Protein AF-A0A6G3XFH0-F1 (afdb_monomer)

Nearest PDB structures (foldseek):
  2xhj-assembly1_A  TM=5.134E-01  e=3.101E-03  Cellvibrio japonicus
  2lnj-assembly1_A  TM=5.923E-01  e=1.935E+00  Synechocystis sp. PCC 6803
  3a2s-assembly1_X  TM=2.106E-01  e=2.041E+00  Neisseria meningitidis
  6jau-assembly1_A  TM=1.431E-01  e=2.152E+00  Pseudomonas aeruginosa PAO1
  6in8-assembly1_A  TM=1.311E-01  e=2.270E+00  Pseudomonas aeruginosa PAO1

Radius of gyration: 29.41 Å; Cα contacts (8 Å, |Δi|>4): 500; chains: 1; bounding box: 63×62×105 Å

Secondary structure (DSSP, 8-state):
----PPPP------------S---TTHHHHHHHHHHHHHHHHHHSSSS--S----------------EEEEEEEEESSSEEEEEEE-SSS-PPP-EEEESSEEEEEEE-TT-EEEEEEE--TT--S--EEEEEEETTEEEEEEEE-SSS-EEEEEEETTSPPPTTPPPPPSS---PPPS--B--SS-BPPP---S--PPEEEEEEETTEEEEEE-SSBPPPEE--HHHHS-SEEEEBGGG-EEEE-PPPHHHHHHTTSTT-HHHHHHHHHHHHHHHHS-TTTEEEEEEEEEEEEETTEEEEEEEEEEEEPP-

Organism: NCBI:txid2706086

Foldseek 3Di:
DDDDDDDDDDDDDDDDDDDPPDDPPPVVVVVVVVVVVVCVVVVVVVPDDDDDDDDDDDDDPDPPQDWKKKKKWKAKDDQKWFKWWDWPPDDIDPTDIAGPGAMDIDTHGAFTKIKIKTWHDPPDFWIKMKIFMDINNATQDIFMAGHVRGMTMTIGTSPRDGDPPDDDPDSDDDPDPQPDAADDPDFDDDDDDDDPDFDFDDWDDDPPDIDTFGDDQKDGKDADDCNRPVFGIWIAGPPRDIDTDDDQDPVLCVQLVHPPDLQSSQVSVVVVCCSNPDDRVFKYKYWPGWDWDDDVNDIHIDTDIDIDGDDD

pLDDT: mean 76.98, std 18.09, range [37.22, 97.38]

Structure (mmCIF, N/CA/C/O backbone):
data_AF-A0A6G3XFH0-F1
#
_entry.id   AF-A0A6G3XFH0-F1
#
loop_
_atom_site.group_PDB
_atom_site.id
_atom_site.type_symbol
_atom_site.label_atom_id
_atom_site.label_alt_id
_atom_site.label_comp_id
_atom_site.label_asym_id
_atom_site.label_entity_id
_atom_site.label_seq_id
_atom_site.pdbx_PDB_ins_code
_atom_site.Cartn_x
_atom_site.Cartn_y
_atom_site.Cartn_z
_atom_site.occupancy
_atom_site.B_iso_or_equiv
_atom_site.auth_seq_id
_atom_site.auth_comp_id
_atom_site.auth_asym_id
_atom_site.auth_atom_id
_atom_site.pdbx_PDB_model_num
ATOM 1 N N . MET A 1 1 ? -25.673 -34.035 46.132 1.00 46.91 1 MET A N 1
ATOM 2 C CA . MET A 1 1 ? -25.600 -35.180 45.203 1.00 46.91 1 MET A CA 1
ATOM 3 C C . MET A 1 1 ? -26.891 -35.243 44.409 1.00 46.91 1 MET A C 1
ATOM 5 O O . MET A 1 1 ? -27.849 -35.793 44.925 1.00 46.91 1 MET A O 1
ATOM 9 N N . THR A 1 2 ? -26.907 -34.675 43.202 1.00 42.81 2 THR A N 1
ATOM 10 C CA . THR A 1 2 ? -27.746 -35.135 42.079 1.00 42.81 2 THR A CA 1
ATOM 11 C C . THR A 1 2 ? -27.290 -34.391 40.827 1.00 42.81 2 THR A C 1
ATOM 13 O O . THR A 1 2 ? -27.427 -33.178 40.719 1.00 42.81 2 THR A O 1
ATOM 16 N N . GLN A 1 3 ? -26.639 -35.137 39.939 1.00 45.03 3 GLN A N 1
ATOM 17 C CA . GLN A 1 3 ? -26.002 -34.687 38.709 1.00 45.03 3 GLN A CA 1
ATOM 18 C C . GLN A 1 3 ? -26.917 -35.115 37.559 1.00 45.03 3 GLN A C 1
ATOM 20 O O . GLN A 1 3 ? -27.119 -36.310 37.349 1.00 45.03 3 GLN A O 1
ATOM 25 N N . THR A 1 4 ? -27.519 -34.159 36.857 1.00 49.28 4 THR A N 1
ATOM 26 C CA . THR A 1 4 ? -28.424 -34.451 35.738 1.00 49.28 4 THR A CA 1
ATOM 27 C C . THR A 1 4 ? -27.613 -34.508 34.446 1.00 49.28 4 THR A C 1
ATOM 29 O O . THR A 1 4 ? -27.092 -33.501 33.975 1.00 49.28 4 THR A O 1
ATOM 32 N N . SER A 1 5 ? -27.466 -35.723 33.919 1.00 52.72 5 SER A N 1
ATOM 33 C CA . SER A 1 5 ? -26.807 -36.067 32.657 1.00 52.72 5 SER A CA 1
ATOM 34 C C . SER A 1 5 ? -27.587 -35.517 31.452 1.00 52.72 5 SER A C 1
ATOM 36 O O . SER A 1 5 ? -28.800 -35.703 31.361 1.00 52.72 5 SER A O 1
ATOM 38 N N . GLN A 1 6 ? -26.894 -34.849 30.522 1.00 54.78 6 GLN A N 1
ATOM 39 C CA . GLN A 1 6 ? -27.412 -34.553 29.181 1.00 54.78 6 GLN A CA 1
ATOM 40 C C . GLN A 1 6 ? -27.080 -35.708 28.218 1.00 54.78 6 GLN A C 1
ATOM 42 O O . GLN A 1 6 ? -25.944 -36.189 28.234 1.00 54.78 6 GLN A O 1
ATOM 47 N N . PRO A 1 7 ? -28.015 -36.132 27.348 1.00 53.97 7 PRO A N 1
ATOM 48 C CA . PRO A 1 7 ? -27.742 -37.122 26.313 1.00 53.97 7 PRO A CA 1
ATOM 49 C C . PRO A 1 7 ? -27.061 -36.488 25.090 1.00 53.97 7 PRO A C 1
ATOM 51 O O . PRO A 1 7 ? -27.472 -35.433 24.600 1.00 53.97 7 PRO A O 1
ATOM 54 N N . GLY A 1 8 ? -26.021 -37.164 24.594 1.00 45.41 8 GLY A N 1
ATOM 55 C CA . GLY A 1 8 ? -25.295 -36.811 23.378 1.00 45.41 8 GLY A CA 1
ATOM 56 C C . GLY A 1 8 ? -26.174 -36.899 22.130 1.00 45.41 8 GLY A C 1
ATOM 57 O O . GLY A 1 8 ? -26.977 -37.818 21.977 1.00 45.41 8 GLY A O 1
ATOM 58 N N . ARG A 1 9 ? -26.016 -35.923 21.232 1.00 46.66 9 ARG A N 1
ATOM 59 C CA . ARG A 1 9 ? -26.610 -35.939 19.894 1.00 46.66 9 ARG A CA 1
ATOM 60 C C . ARG A 1 9 ? -25.562 -36.377 18.879 1.00 46.66 9 ARG A C 1
ATOM 62 O O . ARG A 1 9 ? -24.648 -35.622 18.563 1.00 46.66 9 ARG A O 1
ATOM 69 N N . GLU A 1 10 ? -25.736 -37.591 18.372 1.00 43.59 10 GLU A N 1
ATOM 70 C CA . GLU A 1 10 ? -25.131 -38.069 17.132 1.00 43.59 10 GLU A CA 1
ATOM 71 C C . GLU A 1 10 ? -25.738 -37.307 15.944 1.00 43.59 10 GLU A C 1
ATOM 73 O O . GLU A 1 10 ? -26.961 -37.209 15.816 1.00 43.59 10 GLU A O 1
ATOM 78 N N . PHE A 1 11 ? -24.895 -36.768 15.062 1.00 41.06 11 PHE A N 1
ATOM 79 C CA . PHE A 1 11 ? -25.326 -36.243 13.767 1.00 41.06 11 PHE A CA 1
ATOM 80 C C . PHE A 1 11 ? -24.993 -37.255 12.669 1.00 41.06 11 PHE A C 1
ATOM 82 O O . PHE A 1 11 ? -23.834 -37.483 12.327 1.00 41.06 11 PHE A O 1
ATOM 89 N N . HIS A 1 12 ? -26.047 -37.852 12.113 1.00 38.34 12 HIS A N 1
ATOM 90 C CA . HIS A 1 12 ? -26.007 -38.694 10.925 1.00 38.34 12 HIS A CA 1
ATOM 91 C C . HIS A 1 12 ? -25.725 -37.867 9.662 1.00 38.34 12 HIS A C 1
ATOM 93 O O . HIS A 1 12 ? -26.372 -36.848 9.414 1.00 38.34 12 HIS A O 1
ATOM 99 N N . SER A 1 13 ? -24.803 -38.347 8.821 1.00 41.81 13 SER A N 1
ATOM 100 C CA . SER A 1 13 ? -24.562 -37.806 7.483 1.00 41.81 13 SER A CA 1
ATOM 101 C C . SER A 1 13 ? -25.658 -38.263 6.508 1.00 41.81 13 SER A C 1
ATOM 103 O O . SER A 1 13 ? -25.805 -39.439 6.173 1.00 41.81 13 SER A O 1
ATOM 105 N N . GLY A 1 14 ? -26.469 -37.306 6.056 1.00 39.28 14 GLY A N 1
ATOM 106 C CA . GLY A 1 14 ? -27.514 -37.509 5.055 1.00 39.28 14 GLY A CA 1
ATOM 107 C C . GLY A 1 14 ? -26.969 -37.379 3.634 1.00 39.28 14 GLY A C 1
ATOM 108 O O . GLY A 1 14 ? -26.763 -36.280 3.127 1.00 39.28 14 GLY A O 1
ATOM 109 N N . ARG A 1 15 ? -26.765 -38.522 2.981 1.00 40.44 15 ARG A N 1
ATOM 110 C CA . ARG A 1 15 ? -26.424 -38.680 1.562 1.00 40.44 15 ARG A CA 1
ATOM 111 C C . ARG A 1 15 ? -27.635 -38.351 0.662 1.00 40.44 15 ARG A C 1
ATOM 113 O O . ARG A 1 15 ? -28.617 -39.078 0.674 1.00 40.44 15 ARG A O 1
ATOM 120 N N . GLY A 1 16 ? -27.502 -37.297 -0.150 1.00 41.31 16 GLY A N 1
ATOM 121 C CA . GLY A 1 16 ? -27.985 -37.156 -1.538 1.00 41.31 16 GLY A CA 1
ATOM 122 C C . GLY A 1 16 ? -29.485 -37.237 -1.873 1.00 41.31 16 GLY A C 1
ATOM 123 O O . GLY A 1 16 ? -30.057 -38.320 -1.914 1.00 41.31 16 GLY A O 1
ATOM 124 N N . LYS A 1 17 ? -30.051 -36.121 -2.363 1.00 41.56 17 LYS A N 1
ATOM 125 C CA . LYS A 1 17 ? -31.061 -36.113 -3.443 1.00 41.56 17 LYS A CA 1
ATOM 126 C C . LYS A 1 17 ? -30.799 -34.941 -4.397 1.00 41.56 17 LYS A C 1
ATOM 128 O O . LYS A 1 17 ? -30.745 -33.793 -3.971 1.00 41.56 17 LYS A O 1
ATOM 133 N N . LYS A 1 18 ? -30.594 -35.263 -5.679 1.00 42.94 18 LYS A N 1
ATOM 134 C CA . LYS A 1 18 ? -30.374 -34.324 -6.790 1.00 42.94 18 LYS A CA 1
ATOM 135 C C . LYS A 1 18 ? -31.694 -33.628 -7.146 1.00 42.94 18 LYS A C 1
ATOM 137 O O . LYS A 1 18 ? -32.708 -34.293 -7.324 1.00 42.94 18 LYS A O 1
ATOM 142 N N . THR A 1 19 ? -31.670 -32.306 -7.255 1.00 49.75 19 THR A N 1
ATOM 143 C CA . THR A 1 19 ? -32.815 -31.405 -7.477 1.00 49.75 19 THR A CA 1
ATOM 144 C C . THR A 1 19 ? -32.969 -30.982 -8.947 1.00 49.75 19 THR A C 1
ATOM 146 O O . THR A 1 19 ? -33.165 -29.806 -9.234 1.00 49.75 19 THR A O 1
ATOM 149 N N . LEU A 1 20 ? -32.889 -31.921 -9.896 1.00 48.94 20 LEU A N 1
ATOM 150 C CA . LEU A 1 20 ? -32.957 -31.614 -11.339 1.00 48.94 20 LEU A CA 1
ATOM 151 C C . LEU A 1 20 ? -34.244 -32.076 -12.054 1.00 48.94 20 LEU A C 1
ATOM 153 O O . LEU A 1 20 ? -34.253 -32.155 -13.273 1.00 48.94 20 LEU A O 1
ATOM 157 N N . ASP A 1 21 ? -35.348 -32.295 -11.333 1.00 50.00 21 ASP A N 1
ATOM 158 C CA . ASP A 1 21 ? -36.632 -32.736 -11.927 1.00 50.00 21 ASP A CA 1
ATOM 159 C C . ASP A 1 21 ? -37.720 -31.646 -11.981 1.00 50.00 21 ASP A C 1
ATOM 161 O O . ASP A 1 21 ? -38.919 -31.925 -11.945 1.00 50.00 21 ASP A O 1
ATOM 165 N N . ARG A 1 22 ? -37.346 -30.364 -12.061 1.00 53.94 22 ARG A N 1
ATOM 166 C CA . ARG A 1 22 ? -38.344 -29.280 -12.131 1.00 53.94 22 ARG A CA 1
ATOM 167 C C . ARG A 1 22 ? -37.969 -28.167 -13.097 1.00 53.94 22 ARG A C 1
ATOM 169 O O . ARG A 1 22 ? -37.970 -26.996 -12.739 1.00 53.94 22 ARG A O 1
ATOM 176 N N . ILE A 1 23 ? -37.678 -28.539 -14.339 1.00 54.31 23 ILE A N 1
ATOM 177 C CA . ILE A 1 23 ? -37.595 -27.577 -15.440 1.00 54.31 23 ILE A CA 1
ATOM 178 C C . ILE A 1 23 ? -38.799 -27.821 -16.365 1.00 54.31 23 ILE A C 1
ATOM 180 O O . ILE A 1 23 ? -38.936 -28.919 -16.905 1.00 54.31 23 ILE A O 1
ATOM 184 N N . PRO A 1 24 ? -39.717 -26.847 -16.515 1.00 52.88 24 PRO A N 1
ATOM 185 C CA . PRO A 1 24 ? -40.888 -26.985 -17.375 1.00 52.88 24 PRO A CA 1
ATOM 186 C C . PRO A 1 24 ? -40.463 -27.169 -18.838 1.00 52.88 24 PRO A C 1
ATOM 188 O O . PRO A 1 24 ? -39.562 -26.486 -19.327 1.00 52.88 24 PRO A O 1
ATOM 191 N N . GLY A 1 25 ? -41.142 -28.083 -19.540 1.00 48.38 25 GLY A N 1
ATOM 192 C CA . GLY A 1 25 ? -40.775 -28.616 -20.863 1.00 48.38 25 GLY A CA 1
ATOM 193 C C . GLY A 1 25 ? -40.631 -27.616 -22.021 1.00 48.38 25 GLY A C 1
ATOM 194 O O . GLY A 1 25 ? -40.300 -28.028 -23.126 1.00 48.38 25 GLY A O 1
ATOM 195 N N . GLY A 1 26 ? -40.822 -26.314 -21.790 1.00 49.75 26 GLY A N 1
ATOM 196 C CA . GLY A 1 26 ? -40.565 -25.263 -22.778 1.00 49.75 26 GLY A CA 1
ATOM 197 C C . GLY A 1 26 ? -39.079 -24.954 -23.004 1.00 49.75 26 GLY A C 1
ATOM 198 O O . GLY A 1 26 ? -38.719 -24.491 -24.083 1.00 49.75 26 GLY A O 1
ATOM 199 N N . PHE A 1 27 ? -38.195 -25.248 -22.040 1.00 55.19 27 PHE A N 1
ATOM 200 C CA . PHE A 1 27 ? -36.760 -24.938 -22.171 1.00 55.19 27 PHE A CA 1
ATOM 201 C C . PHE A 1 27 ? -36.018 -25.845 -23.161 1.00 55.19 27 PHE A C 1
ATOM 203 O O . PHE A 1 27 ? -35.048 -25.408 -23.778 1.00 55.19 27 PHE A O 1
ATOM 210 N N . TYR A 1 28 ? -36.491 -27.076 -23.376 1.00 60.09 28 TYR A N 1
ATOM 211 C CA . TYR A 1 28 ? -35.849 -28.007 -24.308 1.00 60.09 28 TYR A CA 1
ATOM 212 C C . TYR A 1 28 ? -36.017 -27.591 -25.771 1.00 60.09 28 TYR A C 1
ATOM 214 O O . TYR A 1 28 ? -35.109 -27.810 -26.564 1.00 60.09 28 TYR A O 1
ATOM 222 N N . LEU A 1 29 ? -37.127 -26.934 -26.127 1.00 60.75 29 LEU A N 1
ATOM 223 C CA . LEU A 1 29 ? -37.332 -26.418 -27.484 1.00 60.75 29 LEU A CA 1
ATOM 224 C C . LEU A 1 29 ? -36.411 -25.234 -27.793 1.00 60.75 29 LEU A C 1
ATOM 226 O O . LEU A 1 29 ? -35.856 -25.165 -28.886 1.00 60.75 29 LEU A O 1
ATOM 230 N N . VAL A 1 30 ? -36.198 -24.339 -26.823 1.00 66.06 30 VAL A N 1
ATOM 231 C CA . VAL A 1 30 ? -35.288 -23.195 -26.990 1.00 66.06 30 VAL A CA 1
ATOM 232 C C . VAL A 1 30 ? -33.833 -23.664 -27.031 1.00 66.06 30 VAL A C 1
ATOM 234 O O . VAL A 1 30 ? -33.092 -23.254 -27.918 1.00 66.06 30 VAL A O 1
ATOM 237 N N . ALA A 1 31 ? -33.433 -24.581 -26.144 1.00 65.06 31 ALA A N 1
ATOM 238 C CA . ALA A 1 31 ? -32.083 -25.145 -26.157 1.00 65.06 31 ALA A CA 1
ATOM 239 C C . ALA A 1 31 ? -31.798 -25.940 -27.444 1.00 65.06 31 ALA A C 1
ATOM 241 O O . ALA A 1 31 ? -30.724 -25.798 -28.023 1.00 65.06 31 ALA A O 1
ATOM 242 N N . ALA A 1 32 ? -32.768 -26.717 -27.942 1.00 68.81 32 ALA A N 1
ATOM 243 C CA . ALA A 1 32 ? -32.631 -27.423 -29.215 1.00 68.81 32 ALA A CA 1
ATOM 244 C C . ALA A 1 32 ? -32.521 -26.458 -30.406 1.00 68.81 32 ALA A C 1
ATOM 246 O O . ALA A 1 32 ? -31.713 -26.703 -31.295 1.00 68.81 32 ALA A O 1
ATOM 247 N N . LEU A 1 33 ? -33.268 -25.346 -30.417 1.00 68.06 33 LEU A N 1
ATOM 248 C CA . LEU A 1 33 ? -33.165 -24.326 -31.468 1.00 68.06 33 LEU A CA 1
ATOM 249 C C . LEU A 1 33 ? -31.827 -23.578 -31.440 1.00 68.06 33 LEU A C 1
ATOM 251 O O . LEU A 1 33 ? -31.270 -23.329 -32.504 1.00 68.06 33 LEU A O 1
ATOM 255 N N . VAL A 1 34 ? -31.286 -23.264 -30.258 1.00 69.56 34 VAL A N 1
ATOM 256 C CA . VAL A 1 34 ? -29.966 -22.618 -30.129 1.00 69.56 34 VAL A CA 1
ATOM 257 C C . VAL A 1 34 ? -28.852 -23.554 -30.604 1.00 69.56 34 VAL A C 1
ATOM 259 O O . VAL A 1 34 ? -27.994 -23.131 -31.372 1.00 69.56 34 VAL A O 1
ATOM 262 N N . ILE A 1 35 ? -28.904 -24.839 -30.238 1.00 69.19 35 ILE A N 1
ATOM 263 C CA . ILE A 1 35 ? -27.927 -25.832 -30.711 1.00 69.19 35 ILE A CA 1
ATOM 264 C C . ILE A 1 35 ? -28.068 -26.059 -32.225 1.00 69.19 35 ILE A C 1
ATOM 266 O O . ILE A 1 35 ? -27.063 -26.158 -32.922 1.00 69.19 35 ILE A O 1
ATOM 270 N N . LEU A 1 36 ? -29.290 -26.095 -32.770 1.00 61.66 36 LEU A N 1
ATOM 271 C CA . LEU A 1 36 ? -29.492 -26.231 -34.215 1.00 61.66 36 LEU A CA 1
ATOM 272 C C . LEU A 1 36 ? -28.987 -24.994 -34.979 1.00 61.66 36 LEU A C 1
ATOM 274 O O . LEU A 1 36 ? -28.408 -25.140 -36.050 1.00 61.66 36 LEU A O 1
ATOM 278 N N . PHE A 1 37 ? -29.165 -23.788 -34.427 1.00 62.19 37 PHE A N 1
ATOM 279 C CA . PHE A 1 37 ? -28.665 -22.549 -35.024 1.00 62.19 37 PHE A CA 1
ATOM 280 C C . PHE A 1 37 ? -27.131 -22.495 -35.018 1.00 62.19 37 PHE A C 1
ATOM 282 O O . PHE A 1 37 ? -26.539 -22.163 -36.041 1.00 62.19 37 PHE A O 1
ATOM 289 N N . GLU A 1 38 ? -26.479 -22.912 -33.929 1.00 58.16 38 GLU A N 1
ATOM 290 C CA . GLU A 1 38 ? -25.017 -23.079 -33.855 1.00 58.16 38 GLU A CA 1
ATOM 291 C C . GLU A 1 38 ? -24.507 -24.092 -34.894 1.00 58.16 38 GLU A C 1
ATOM 293 O O . GLU A 1 38 ? -23.589 -23.790 -35.655 1.00 58.16 38 GLU A O 1
ATOM 298 N N . VAL A 1 39 ? -25.149 -25.261 -35.020 1.00 58.91 39 VAL A N 1
ATOM 299 C CA . VAL A 1 39 ? -24.723 -26.299 -35.979 1.00 58.91 39 VAL A CA 1
ATOM 300 C C . VAL A 1 39 ? -24.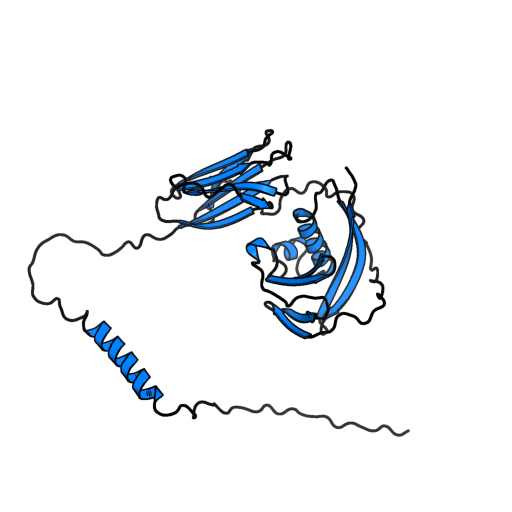956 -25.872 -37.434 1.00 58.91 39 VAL A C 1
ATOM 302 O O . VAL A 1 39 ? -24.137 -26.185 -38.296 1.00 58.91 39 VAL A O 1
ATOM 305 N N . VAL A 1 40 ? -26.018 -25.117 -37.734 1.00 56.72 40 VAL A N 1
ATOM 306 C CA . VAL A 1 40 ? -26.247 -24.565 -39.082 1.00 56.72 40 VAL A CA 1
ATOM 307 C C . VAL A 1 40 ? -25.275 -23.415 -39.389 1.00 56.72 40 VAL A C 1
ATOM 309 O O . VAL A 1 40 ? -24.793 -23.322 -40.517 1.00 56.72 40 VAL A O 1
ATOM 312 N N . SER A 1 41 ? -24.908 -22.600 -38.394 1.00 54.81 41 SER A N 1
ATOM 313 C CA . SER A 1 41 ? -23.909 -21.526 -38.543 1.00 54.81 41 SER A CA 1
ATOM 314 C C . SER A 1 41 ? -22.502 -22.078 -38.796 1.00 54.81 41 SER A C 1
ATOM 316 O O . SER A 1 41 ? -21.802 -21.602 -39.686 1.00 54.81 41 SER A O 1
ATOM 318 N N . LEU A 1 42 ? -22.107 -23.130 -38.070 1.00 48.88 42 LEU A N 1
ATOM 319 C CA . LEU A 1 42 ? -20.821 -23.812 -38.254 1.00 48.88 42 LEU A CA 1
ATOM 320 C C . LEU A 1 42 ? -20.806 -24.751 -39.474 1.00 48.88 42 LEU A C 1
ATOM 322 O O . LEU A 1 42 ? -19.748 -24.984 -40.054 1.00 48.88 42 LEU A O 1
ATOM 326 N N . GLY A 1 43 ? -21.964 -25.254 -39.912 1.00 42.47 43 GLY A N 1
ATOM 327 C CA . GLY A 1 43 ? -22.096 -26.110 -41.097 1.00 42.47 43 GLY A CA 1
ATOM 328 C C . GLY A 1 43 ? -22.122 -25.357 -42.433 1.00 42.47 43 GLY A C 1
ATOM 329 O O . GLY A 1 43 ? -21.716 -25.915 -43.450 1.00 42.47 43 GLY A O 1
ATOM 330 N N . ALA A 1 44 ? -22.547 -24.088 -42.452 1.00 45.56 44 ALA A N 1
ATOM 331 C CA . ALA A 1 44 ? -22.624 -23.286 -43.678 1.00 45.56 44 ALA A CA 1
ATOM 332 C C . ALA A 1 44 ? -21.290 -22.630 -44.090 1.00 45.56 44 ALA A C 1
ATOM 334 O O . ALA A 1 44 ? -21.138 -22.249 -45.248 1.00 45.56 44 ALA A O 1
ATOM 335 N N . VAL A 1 45 ? -20.295 -22.554 -43.196 1.00 47.69 45 VAL A N 1
ATOM 336 C CA . VAL A 1 45 ? -18.923 -22.119 -43.544 1.00 47.69 45 VAL A CA 1
ATOM 337 C C . VAL A 1 45 ? -18.076 -23.288 -44.088 1.00 47.69 45 VAL A C 1
ATOM 339 O O . VAL A 1 45 ? -17.045 -23.076 -44.718 1.00 47.69 45 VAL A O 1
ATOM 342 N N . GLY A 1 46 ? -18.536 -24.535 -43.927 1.00 44.56 46 GLY A N 1
ATOM 343 C CA . GLY A 1 46 ? -17.812 -25.747 -44.330 1.00 44.56 46 GLY A CA 1
ATOM 344 C C . GLY A 1 46 ? -18.075 -26.270 -45.748 1.00 44.56 46 GLY A C 1
ATOM 345 O O . GLY A 1 46 ? -17.494 -27.287 -46.118 1.00 44.56 46 GLY A O 1
ATOM 346 N N . LEU A 1 47 ? -18.935 -25.634 -46.556 1.00 43.31 47 LEU A N 1
ATOM 347 C CA . LEU A 1 47 ? -19.299 -26.169 -47.878 1.00 43.31 47 LEU A CA 1
ATOM 348 C C . LEU A 1 47 ? -19.511 -25.082 -48.945 1.00 43.31 47 LEU A C 1
ATOM 350 O O . LEU A 1 47 ? -20.538 -25.046 -49.617 1.00 43.31 47 LEU A O 1
ATOM 354 N N . ALA A 1 48 ? -18.531 -24.190 -49.109 1.00 43.81 48 ALA A N 1
ATOM 355 C CA . ALA A 1 48 ? -18.514 -23.218 -50.208 1.00 43.81 48 ALA A CA 1
ATOM 356 C C . ALA A 1 48 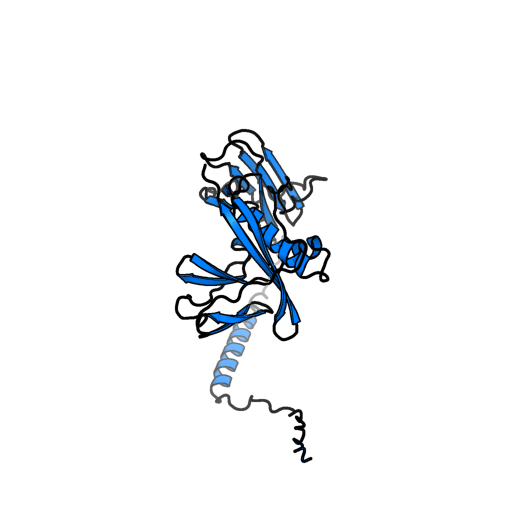? -17.143 -23.039 -50.888 1.00 43.81 48 ALA A C 1
ATOM 358 O O . ALA A 1 48 ? -16.931 -22.031 -51.551 1.00 43.81 48 ALA A O 1
ATOM 359 N N . LEU A 1 49 ? -16.221 -24.005 -50.783 1.00 44.62 49 LEU A N 1
ATOM 360 C CA . LEU A 1 49 ? -14.987 -24.020 -51.582 1.00 44.62 49 LEU A CA 1
ATOM 361 C C . LEU A 1 49 ? -14.660 -25.442 -52.050 1.00 44.62 49 LEU A C 1
ATOM 363 O O . LEU A 1 49 ? -13.891 -26.162 -51.422 1.00 44.62 49 LEU A O 1
ATOM 367 N N . ALA A 1 50 ? -15.267 -25.851 -53.163 1.00 49.75 50 ALA A N 1
ATOM 368 C CA . ALA A 1 50 ? -14.848 -27.038 -53.905 1.00 49.75 50 ALA A CA 1
ATOM 369 C C . ALA A 1 50 ? -15.204 -26.925 -55.396 1.00 49.75 50 ALA A C 1
ATOM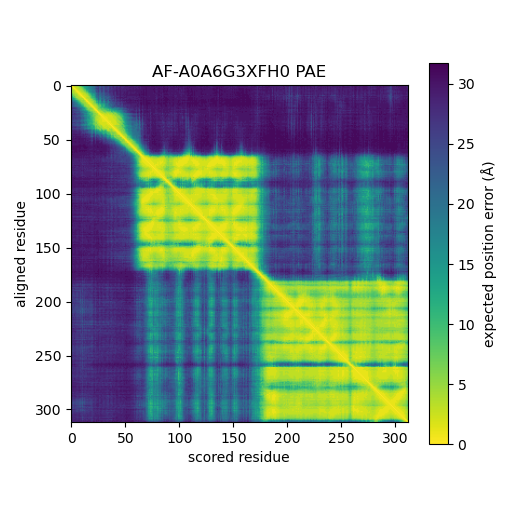 371 O O . ALA A 1 50 ? -15.885 -27.796 -55.924 1.00 49.75 50 ALA A O 1
ATOM 372 N N . ILE A 1 51 ? -14.759 -25.862 -56.077 1.00 45.41 51 ILE A N 1
ATOM 373 C CA . ILE A 1 51 ? -14.546 -25.860 -57.536 1.00 45.41 51 ILE A CA 1
ATOM 374 C C . ILE A 1 51 ? -13.299 -25.006 -57.796 1.00 45.41 51 ILE A C 1
ATOM 376 O O . ILE A 1 51 ? -13.174 -23.918 -57.243 1.00 45.41 51 ILE A O 1
ATOM 380 N N . GLY A 1 52 ? -12.341 -25.575 -58.526 1.00 37.97 52 GLY A N 1
ATOM 381 C CA . GLY A 1 52 ? -10.953 -25.132 -58.575 1.00 37.97 52 GLY A CA 1
ATOM 382 C C . GLY A 1 52 ? -10.660 -23.930 -59.470 1.00 37.97 52 GLY A C 1
ATOM 383 O O . GLY A 1 52 ? -11.402 -23.639 -60.400 1.00 37.97 52 GLY A O 1
ATOM 384 N N . ASP A 1 53 ? -9.497 -23.336 -59.211 1.00 38.91 53 ASP A N 1
ATOM 385 C CA . ASP A 1 53 ? -8.525 -22.953 -60.236 1.00 38.91 53 ASP A CA 1
ATOM 386 C C . ASP A 1 53 ? -7.105 -23.039 -59.627 1.00 38.91 53 ASP A C 1
ATOM 388 O O . ASP A 1 53 ? -6.940 -22.737 -58.440 1.00 38.91 53 ASP A O 1
ATOM 392 N N . PRO A 1 54 ? -6.077 -23.498 -60.366 1.00 53.19 54 PRO A N 1
ATOM 393 C CA . PRO A 1 54 ? -4.718 -23.622 -59.865 1.00 53.19 54 PRO A CA 1
ATOM 394 C C . PRO A 1 54 ? -3.949 -22.340 -60.188 1.00 53.19 54 PRO A C 1
ATOM 396 O O . PRO A 1 54 ? -3.577 -22.100 -61.335 1.00 53.19 54 PRO A O 1
ATOM 399 N N . SER A 1 55 ? -3.692 -21.499 -59.194 1.00 43.22 55 SER A N 1
ATOM 400 C CA . SER A 1 55 ? -2.707 -20.426 -59.323 1.00 43.22 55 SER A CA 1
ATOM 401 C C . SER A 1 55 ? -2.110 -20.106 -57.962 1.00 43.22 55 SER A C 1
ATOM 403 O O . SER A 1 55 ? -2.818 -19.694 -57.053 1.00 43.22 55 SER A O 1
ATOM 405 N N . ASP A 1 56 ? -0.825 -20.435 -57.878 1.00 49.69 56 ASP A N 1
ATOM 406 C CA . ASP A 1 56 ? 0.289 -19.739 -57.237 1.00 49.69 56 ASP A CA 1
ATOM 407 C C . ASP A 1 56 ? 0.097 -18.870 -55.982 1.00 49.69 56 ASP A C 1
ATOM 409 O O . ASP A 1 56 ? -0.824 -18.074 -55.840 1.00 49.69 56 ASP A O 1
ATOM 413 N N . ASP A 1 57 ? 1.147 -18.971 -55.166 1.00 42.78 57 ASP A N 1
ATOM 414 C CA . ASP A 1 57 ? 1.552 -18.153 -54.025 1.00 42.78 57 ASP A CA 1
ATOM 415 C C . ASP A 1 57 ? 0.899 -18.434 -52.663 1.00 42.78 57 ASP A C 1
ATOM 417 O O . ASP A 1 57 ? -0.180 -17.979 -52.285 1.00 42.78 57 ASP A O 1
ATOM 421 N N . GLY A 1 58 ? 1.663 -19.195 -51.871 1.00 49.53 58 GLY A N 1
ATOM 422 C CA . GLY A 1 58 ? 1.384 -19.528 -50.486 1.00 49.53 58 GLY A CA 1
ATOM 423 C C . GLY A 1 58 ? 1.271 -18.296 -49.592 1.00 49.53 58 GLY A C 1
ATOM 424 O O . GLY A 1 58 ? 2.253 -17.616 -49.305 1.00 49.53 58 GLY A O 1
ATOM 425 N N . ALA A 1 59 ? 0.073 -18.090 -49.056 1.00 43.84 59 ALA A N 1
ATOM 426 C CA . ALA A 1 59 ? -0.164 -17.259 -47.889 1.00 43.84 59 ALA A CA 1
ATOM 427 C C . ALA A 1 59 ? -0.554 -18.170 -46.718 1.00 43.84 59 ALA A C 1
ATOM 429 O O . ALA A 1 59 ? -1.660 -18.706 -46.653 1.00 43.84 59 ALA A O 1
ATOM 430 N N . SER A 1 60 ? 0.395 -18.380 -45.807 1.00 45.81 60 SER A N 1
ATOM 431 C CA . SER A 1 60 ? 0.172 -19.068 -44.534 1.00 45.81 60 SER A CA 1
ATOM 432 C C . SER A 1 60 ? -0.681 -18.184 -43.610 1.00 45.81 60 SER A C 1
ATOM 434 O O . SER A 1 60 ? -0.343 -17.008 -43.452 1.00 45.81 60 SER A O 1
ATOM 436 N N . PRO A 1 61 ? -1.742 -18.699 -42.961 1.00 52.16 61 PRO A N 1
ATOM 437 C CA . PRO A 1 61 ? -2.503 -17.949 -41.976 1.00 52.16 61 PRO A CA 1
ATOM 438 C C . PRO A 1 61 ? -1.836 -18.137 -40.613 1.00 52.16 61 PRO A C 1
ATOM 440 O O . PRO A 1 61 ? -2.140 -19.088 -39.904 1.00 52.16 61 PRO A O 1
ATOM 443 N N . ASP A 1 62 ? -0.882 -17.277 -40.261 1.00 51.84 62 ASP A N 1
ATOM 444 C CA . ASP A 1 62 ? -0.382 -17.244 -38.885 1.00 51.84 62 ASP A CA 1
ATOM 445 C C . ASP A 1 62 ? 0.282 -15.900 -38.575 1.00 51.84 62 ASP A C 1
ATOM 447 O O . ASP A 1 62 ? 1.327 -15.583 -39.148 1.00 51.84 62 ASP A O 1
ATOM 451 N N . LYS A 1 63 ? -0.371 -15.096 -37.722 1.00 46.88 63 LYS A N 1
ATOM 452 C CA . LYS A 1 63 ? 0.173 -13.998 -36.892 1.00 46.88 63 LYS A CA 1
ATOM 453 C C . LYS A 1 63 ? -0.986 -13.185 -36.300 1.00 46.88 63 LYS A C 1
ATOM 455 O O . LYS A 1 63 ? -1.200 -12.026 -36.651 1.00 46.88 63 LYS A O 1
ATOM 460 N N . GLU A 1 64 ? -1.718 -13.763 -35.349 1.00 54.88 64 GLU A N 1
ATOM 461 C CA . GLU A 1 64 ? -2.262 -12.909 -34.289 1.00 54.88 64 GLU A CA 1
ATOM 462 C C . GLU A 1 64 ? -1.053 -12.300 -33.572 1.00 54.88 64 GLU A C 1
ATOM 464 O O . GLU A 1 64 ? -0.228 -13.006 -32.988 1.00 54.88 64 GLU A O 1
ATOM 469 N N . ALA A 1 65 ? -0.871 -10.991 -33.727 1.00 64.00 65 ALA A N 1
ATOM 470 C CA . ALA A 1 65 ? 0.233 -10.258 -33.132 1.00 64.00 65 ALA A CA 1
ATOM 471 C C . ALA A 1 65 ? 0.125 -10.366 -31.601 1.00 64.00 65 ALA A C 1
ATOM 473 O O . ALA A 1 65 ? -0.709 -9.708 -30.980 1.00 64.00 65 ALA A O 1
ATOM 474 N N . ARG A 1 66 ? 0.931 -11.250 -31.004 1.00 79.00 66 ARG A N 1
ATOM 475 C CA . ARG A 1 66 ? 0.937 -11.514 -29.562 1.00 79.00 66 ARG A CA 1
ATOM 476 C C . ARG A 1 66 ? 1.198 -10.210 -28.807 1.00 79.00 66 ARG A C 1
ATOM 478 O O . ARG A 1 66 ? 2.244 -9.598 -29.001 1.00 79.00 66 ARG A O 1
ATOM 485 N N . ARG A 1 67 ? 0.249 -9.790 -27.969 1.00 88.38 67 ARG A N 1
ATOM 486 C CA . ARG A 1 67 ? 0.421 -8.634 -27.081 1.00 88.38 67 ARG A CA 1
ATOM 487 C C . ARG A 1 67 ? 1.527 -8.904 -26.063 1.00 88.38 67 ARG A C 1
ATOM 489 O O . ARG A 1 67 ? 1.739 -10.052 -25.673 1.00 88.38 67 ARG A O 1
ATOM 496 N N . VAL A 1 68 ? 2.221 -7.843 -25.672 1.00 91.62 68 VAL A N 1
ATOM 497 C CA . VAL A 1 68 ? 3.393 -7.874 -24.793 1.00 91.62 68 VAL A CA 1
ATOM 498 C C . VAL A 1 68 ? 3.057 -7.166 -23.487 1.00 91.62 68 VAL A C 1
ATOM 500 O O . VAL A 1 68 ? 2.429 -6.107 -23.503 1.00 91.62 68 VAL A O 1
ATOM 503 N N . GLU A 1 69 ? 3.458 -7.749 -22.360 1.00 90.25 69 GLU A N 1
ATOM 504 C CA . GLU A 1 69 ? 3.219 -7.167 -21.040 1.00 90.25 69 GLU A CA 1
ATOM 505 C C . GLU A 1 69 ? 4.271 -6.095 -20.738 1.00 90.25 69 GLU A C 1
ATOM 507 O O . GLU A 1 69 ? 5.474 -6.365 -20.779 1.00 90.25 69 GLU A O 1
ATOM 512 N N . VAL A 1 70 ? 3.822 -4.882 -20.412 1.00 93.75 70 VAL A N 1
ATOM 513 C CA . VAL A 1 70 ? 4.681 -3.755 -20.039 1.00 93.75 70 VAL A CA 1
ATOM 514 C C . VAL A 1 70 ? 4.334 -3.295 -18.631 1.00 93.75 70 VAL A C 1
ATOM 516 O O . VAL A 1 70 ? 3.205 -2.883 -18.371 1.00 93.75 70 VAL A O 1
ATOM 519 N N . THR A 1 71 ? 5.304 -3.331 -17.718 1.00 90.06 71 THR A N 1
ATOM 520 C CA . THR A 1 71 ? 5.142 -2.858 -16.336 1.00 90.06 71 THR A CA 1
ATOM 521 C C . THR A 1 71 ? 5.905 -1.557 -16.120 1.00 90.06 71 THR A C 1
ATOM 523 O O . THR A 1 71 ? 7.128 -1.516 -16.237 1.00 90.06 71 THR A O 1
ATOM 526 N N . TYR A 1 72 ? 5.195 -0.513 -15.715 1.00 92.88 72 TYR A N 1
ATOM 527 C CA . TYR A 1 72 ? 5.737 0.750 -15.232 1.00 92.88 72 TYR A CA 1
ATOM 528 C C . TYR A 1 72 ? 5.923 0.698 -13.722 1.00 92.88 72 TYR A C 1
ATOM 530 O O . TYR A 1 72 ? 5.013 0.292 -13.003 1.00 92.88 72 TYR A O 1
ATOM 538 N N . ILE A 1 73 ? 7.078 1.137 -13.233 1.00 89.94 73 ILE A N 1
ATOM 539 C CA . ILE A 1 73 ? 7.377 1.284 -11.810 1.00 89.94 73 ILE A CA 1
ATOM 540 C C . ILE A 1 73 ? 7.970 2.672 -11.581 1.00 89.94 73 ILE A C 1
ATOM 542 O O . ILE A 1 73 ? 8.919 3.061 -12.261 1.00 89.94 73 ILE A O 1
ATOM 546 N N . ALA A 1 74 ? 7.456 3.405 -10.598 1.00 91.50 74 ALA A N 1
ATOM 547 C CA . ALA A 1 74 ? 8.110 4.601 -10.081 1.00 91.50 74 ALA A CA 1
ATOM 548 C C . ALA A 1 74 ? 8.371 4.448 -8.581 1.00 91.50 74 ALA A C 1
ATOM 550 O O . ALA A 1 74 ? 7.514 3.980 -7.834 1.00 91.50 74 ALA A O 1
ATOM 551 N N . THR A 1 75 ? 9.552 4.847 -8.126 1.00 87.62 75 THR A N 1
ATOM 552 C CA . THR A 1 75 ? 9.935 4.856 -6.710 1.00 87.62 75 THR A CA 1
ATOM 553 C C . THR A 1 75 ? 10.671 6.149 -6.381 1.00 87.62 75 THR A C 1
ATOM 555 O O . THR A 1 75 ? 11.104 6.882 -7.273 1.00 87.62 75 THR A O 1
ATOM 558 N N . GLY A 1 76 ? 10.792 6.466 -5.094 1.00 84.69 76 GLY A N 1
ATOM 559 C CA . GLY A 1 76 ? 11.520 7.651 -4.672 1.00 84.69 76 GLY A CA 1
ATOM 560 C C . GLY A 1 76 ? 11.306 8.032 -3.217 1.00 84.69 76 GLY A C 1
ATOM 561 O O . GLY A 1 76 ? 10.597 7.347 -2.482 1.00 84.69 76 GLY A O 1
ATOM 562 N N . ASP A 1 77 ? 11.938 9.137 -2.825 1.00 78.25 77 ASP A N 1
ATOM 563 C CA . ASP A 1 77 ? 11.919 9.652 -1.449 1.00 78.25 77 ASP A CA 1
ATOM 564 C C . ASP A 1 77 ? 10.625 10.410 -1.113 1.00 78.25 77 ASP A C 1
ATOM 566 O O . ASP A 1 77 ? 10.250 10.535 0.056 1.00 78.25 77 ASP A O 1
ATOM 570 N N . HIS A 1 78 ? 9.925 10.915 -2.134 1.00 77.88 78 HIS A N 1
ATOM 571 C CA . HIS A 1 78 ? 8.668 11.640 -1.960 1.00 77.88 78 HIS A CA 1
ATOM 572 C C . HIS A 1 78 ? 7.478 10.683 -1.854 1.00 77.88 78 HIS A C 1
ATOM 574 O O . HIS A 1 78 ? 7.403 9.720 -2.613 1.00 77.88 78 HIS A O 1
ATOM 580 N N . PRO A 1 79 ? 6.485 10.973 -0.991 1.00 68.81 79 PRO A N 1
ATOM 581 C CA . PRO A 1 79 ? 5.305 10.120 -0.845 1.00 68.81 79 PRO A CA 1
ATOM 582 C C . PRO A 1 79 ? 4.357 10.204 -2.049 1.00 68.81 79 PRO A C 1
ATOM 584 O O . PRO A 1 79 ? 3.582 9.287 -2.284 1.00 68.81 79 PRO A O 1
ATOM 587 N N . SER A 1 80 ? 4.393 11.300 -2.814 1.00 80.12 80 SER A N 1
ATOM 588 C CA . SER A 1 80 ? 3.591 11.466 -4.031 1.00 80.12 80 SER A CA 1
ATOM 589 C C . SER A 1 80 ? 4.348 12.253 -5.090 1.00 80.12 80 SER A C 1
ATOM 591 O O . SER A 1 80 ? 5.199 13.065 -4.742 1.00 80.12 80 SER A O 1
ATOM 593 N N . VAL A 1 81 ? 4.031 12.041 -6.363 1.00 89.50 81 VAL A N 1
ATOM 594 C CA . VAL A 1 81 ? 4.698 12.681 -7.508 1.00 89.50 81 VAL A CA 1
ATOM 595 C C . VAL A 1 81 ? 3.713 12.979 -8.631 1.00 89.50 81 VAL A C 1
ATOM 597 O O . VAL A 1 81 ? 2.606 12.441 -8.662 1.00 89.50 81 VAL A O 1
ATOM 600 N N . ASN A 1 82 ? 4.130 13.834 -9.563 1.00 92.50 82 ASN A N 1
ATOM 601 C CA . ASN A 1 82 ? 3.483 13.977 -10.859 1.00 92.50 82 ASN A CA 1
ATOM 602 C C . 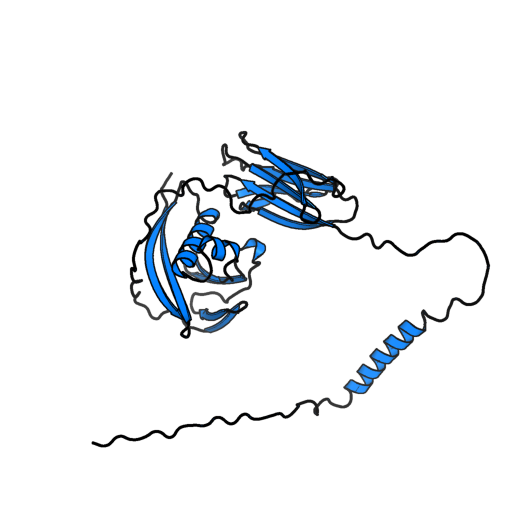ASN A 1 82 ? 3.947 12.839 -11.773 1.00 92.50 82 ASN A C 1
ATOM 604 O O . ASN A 1 82 ? 5.146 12.672 -11.987 1.00 92.50 82 ASN A O 1
ATOM 608 N N . LEU A 1 83 ? 2.997 12.091 -12.323 1.00 93.75 83 LEU A N 1
ATOM 609 C CA . LEU A 1 83 ? 3.231 10.970 -13.219 1.00 93.75 83 LEU A CA 1
ATOM 610 C C . LEU A 1 83 ? 2.603 11.253 -14.582 1.00 93.75 83 LEU A C 1
ATOM 612 O O . LEU A 1 83 ? 1.434 11.639 -14.653 1.00 93.75 83 LEU A O 1
ATOM 616 N N . SER A 1 84 ? 3.354 11.005 -15.649 1.00 93.44 84 SER A N 1
ATOM 617 C CA . SER A 1 84 ? 2.816 10.907 -17.009 1.00 93.44 84 SER A CA 1
ATOM 618 C C . SER A 1 84 ? 3.194 9.541 -17.574 1.00 93.44 84 SER A C 1
ATOM 620 O O . SER A 1 84 ? 4.370 9.183 -17.575 1.00 93.44 84 SER A O 1
ATOM 622 N N . VAL A 1 85 ? 2.206 8.769 -18.024 1.00 90.31 85 VAL A N 1
ATOM 623 C CA . VAL A 1 85 ? 2.387 7.416 -18.566 1.00 90.31 85 VAL A CA 1
ATOM 624 C C . VAL A 1 85 ? 1.658 7.309 -19.902 1.00 90.31 85 VAL A C 1
ATOM 626 O O . VAL A 1 85 ? 0.631 7.957 -20.103 1.00 90.31 85 VAL A O 1
ATOM 629 N N . GLY A 1 86 ? 2.191 6.541 -20.846 1.00 84.88 86 GLY A N 1
ATOM 630 C CA . GLY A 1 86 ? 1.491 6.277 -22.101 1.00 84.88 86 GLY A CA 1
ATOM 631 C C . GLY A 1 86 ? 2.397 5.772 -23.210 1.00 84.88 86 GLY A C 1
ATOM 632 O O . GLY A 1 86 ? 3.550 5.414 -22.973 1.00 84.88 86 GLY A O 1
ATOM 633 N N . ASN A 1 87 ? 1.868 5.775 -24.432 1.00 79.50 87 ASN A N 1
ATOM 634 C CA . ASN A 1 87 ? 2.672 5.491 -25.614 1.00 79.50 87 ASN A CA 1
ATOM 635 C C . ASN A 1 87 ? 3.537 6.711 -25.951 1.00 79.50 87 ASN A C 1
ATOM 637 O O . ASN A 1 87 ? 3.076 7.844 -25.815 1.00 79.50 87 ASN A O 1
ATOM 641 N N . ALA A 1 88 ? 4.768 6.508 -26.428 1.00 70.38 88 ALA A N 1
ATOM 642 C CA . ALA A 1 88 ? 5.652 7.636 -26.754 1.00 70.38 88 ALA A CA 1
ATOM 643 C C . ALA A 1 88 ? 5.140 8.497 -27.930 1.00 70.38 88 ALA A C 1
ATOM 645 O O . ALA A 1 88 ? 5.497 9.670 -28.019 1.00 70.38 88 ALA A O 1
ATOM 646 N N . ASN A 1 89 ? 4.298 7.922 -28.801 1.00 68.00 89 ASN A N 1
ATOM 647 C CA . ASN A 1 89 ? 3.803 8.557 -30.031 1.00 68.00 89 ASN A CA 1
ATOM 648 C C . ASN A 1 89 ? 2.336 9.024 -29.969 1.00 68.00 89 ASN A C 1
ATOM 650 O O . ASN A 1 89 ? 1.903 9.733 -30.877 1.00 68.00 89 ASN A O 1
ATOM 654 N N . ASP A 1 90 ? 1.574 8.641 -28.938 1.00 64.94 90 ASP A N 1
ATOM 655 C CA . ASP A 1 90 ? 0.226 9.181 -28.699 1.00 64.94 90 ASP A CA 1
ATOM 656 C C . ASP A 1 90 ? 0.286 10.356 -27.722 1.00 64.94 90 ASP A C 1
ATOM 658 O O . ASP A 1 90 ? 1.275 10.559 -27.016 1.00 64.94 90 ASP A O 1
ATOM 662 N N . SER A 1 91 ? -0.799 11.133 -27.647 1.00 59.06 91 SER A N 1
ATOM 663 C CA . SER A 1 91 ? -0.970 12.114 -26.578 1.00 59.06 91 SER A CA 1
ATOM 664 C C . SER A 1 91 ? -0.814 11.415 -25.224 1.00 59.06 91 SER A C 1
ATOM 666 O O . SER A 1 91 ? -1.675 10.615 -24.854 1.00 59.06 91 SER A O 1
ATOM 668 N N . HIS A 1 92 ? 0.281 11.701 -24.513 1.00 63.81 92 HIS A N 1
ATOM 669 C CA . HIS A 1 92 ? 0.535 11.182 -23.170 1.00 63.81 92 HIS A CA 1
ATOM 670 C C . HIS A 1 92 ? -0.714 11.360 -22.299 1.00 63.81 92 HIS A C 1
ATOM 672 O O . HIS A 1 92 ? -1.340 12.429 -22.348 1.00 63.81 92 HIS A O 1
ATOM 678 N N . GLU A 1 93 ? -1.085 10.347 -21.502 1.00 61.25 93 GLU A N 1
ATOM 679 C CA . GLU A 1 93 ? -2.158 10.550 -20.532 1.00 61.25 93 GLU A CA 1
ATOM 680 C C . GLU A 1 93 ? -1.803 11.747 -19.648 1.00 61.25 93 GLU A C 1
ATOM 682 O O . GLU A 1 93 ? -0.647 11.953 -19.260 1.00 61.25 93 GLU A O 1
ATOM 687 N N . SER A 1 94 ? -2.814 12.570 -19.369 1.00 62.19 94 SER A N 1
ATOM 688 C CA . SER A 1 94 ? -2.664 13.796 -18.597 1.00 62.19 94 SER A CA 1
ATOM 689 C C . SER A 1 94 ? -1.917 13.531 -17.293 1.00 62.19 94 SER A C 1
ATOM 691 O O . SER A 1 94 ? -2.278 12.613 -16.554 1.00 62.19 94 SER A O 1
ATOM 693 N N . ARG A 1 95 ? -0.930 14.385 -17.001 1.00 75.50 95 ARG A N 1
ATOM 694 C CA . ARG A 1 95 ? -0.171 14.410 -15.747 1.00 75.50 95 ARG A CA 1
ATOM 695 C C . ARG A 1 95 ? -1.107 14.195 -14.551 1.00 75.50 95 ARG A C 1
ATOM 697 O O . ARG A 1 95 ? -1.935 15.058 -14.254 1.00 75.50 95 ARG A O 1
ATOM 704 N N . ARG A 1 96 ? -0.966 13.056 -13.870 1.00 84.75 96 ARG A N 1
ATOM 705 C CA . ARG A 1 96 ? -1.752 12.681 -12.684 1.00 84.75 96 ARG A CA 1
ATOM 706 C C . ARG A 1 96 ? -0.869 12.631 -11.444 1.00 84.75 96 ARG A C 1
ATOM 708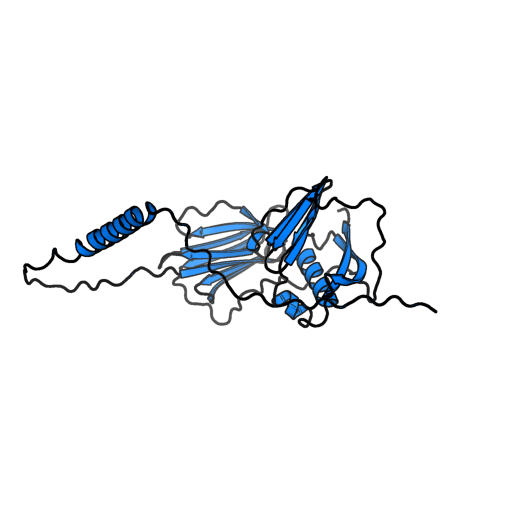 O O . ARG A 1 96 ? 0.320 12.346 -11.537 1.00 84.75 96 ARG A O 1
ATOM 715 N N . ILE A 1 97 ? -1.441 12.926 -10.281 1.00 84.56 97 ILE A N 1
ATOM 716 C CA . ILE A 1 97 ? -0.732 12.792 -9.003 1.00 84.56 97 ILE A CA 1
ATOM 717 C C . ILE A 1 97 ? -0.895 11.351 -8.525 1.00 84.56 97 ILE A C 1
ATOM 719 O O . ILE A 1 97 ? -2.023 10.873 -8.413 1.00 84.56 97 ILE A O 1
ATOM 723 N N . VAL A 1 98 ? 0.215 10.679 -8.226 1.00 81.50 98 VAL A N 1
ATOM 724 C CA . VAL A 1 98 ? 0.228 9.300 -7.711 1.00 81.50 98 VAL A CA 1
ATOM 725 C C . VAL A 1 98 ? 1.053 9.202 -6.436 1.00 81.50 98 VAL A C 1
ATOM 727 O O . VAL A 1 98 ? 1.963 10.003 -6.219 1.00 81.50 98 VAL A O 1
ATOM 730 N N . THR A 1 99 ? 0.742 8.214 -5.604 1.00 80.56 99 THR A N 1
ATOM 731 C CA . THR A 1 99 ? 1.529 7.846 -4.419 1.00 80.56 99 THR A CA 1
ATOM 732 C C . THR A 1 99 ? 2.663 6.902 -4.829 1.00 80.56 99 THR A C 1
ATOM 734 O O . THR A 1 99 ? 2.473 6.080 -5.725 1.00 80.56 99 THR A O 1
ATOM 737 N N . LEU A 1 100 ? 3.839 7.026 -4.206 1.00 77.94 100 LEU A N 1
ATOM 738 C CA . LEU A 1 100 ? 4.979 6.131 -4.437 1.00 77.94 100 LEU A CA 1
ATOM 739 C C . LEU A 1 100 ? 5.100 5.055 -3.334 1.00 77.94 100 LEU A C 1
ATOM 741 O O . LEU A 1 100 ? 4.822 5.359 -2.172 1.00 77.94 100 LEU A O 1
ATOM 745 N N . PRO A 1 101 ? 5.574 3.835 -3.664 1.00 84.69 101 PRO A N 1
ATOM 746 C CA . PRO A 1 101 ? 5.953 3.373 -4.992 1.00 84.69 101 PRO A CA 1
ATOM 747 C C . PRO A 1 101 ? 4.712 3.138 -5.849 1.00 84.69 101 PRO A C 1
ATOM 749 O O . PRO A 1 101 ? 3.672 2.691 -5.382 1.00 84.69 101 PRO A O 1
ATOM 752 N N . TYR A 1 102 ? 4.845 3.457 -7.123 1.00 83.75 102 TYR A N 1
ATOM 753 C CA . TYR A 1 102 ? 3.802 3.294 -8.113 1.00 83.75 102 TYR A CA 1
ATOM 754 C C . TYR A 1 102 ? 4.129 2.092 -8.996 1.00 83.75 102 TYR A C 1
ATOM 756 O O . TYR A 1 102 ? 5.281 1.944 -9.408 1.00 83.75 102 TYR A O 1
ATOM 764 N N . ARG A 1 103 ? 3.126 1.268 -9.319 1.00 84.62 103 ARG A N 1
ATOM 765 C CA . ARG A 1 103 ? 3.244 0.180 -10.294 1.00 84.62 103 ARG A CA 1
ATOM 766 C C . ARG A 1 103 ? 1.977 0.057 -11.133 1.00 84.62 103 ARG A C 1
ATOM 768 O O . ARG A 1 103 ? 0.881 0.026 -10.591 1.00 84.62 103 ARG A O 1
ATOM 775 N N . GLU A 1 104 ? 2.139 -0.092 -12.440 1.00 84.19 104 GLU A N 1
ATOM 776 C CA . GLU A 1 104 ? 1.043 -0.333 -13.383 1.00 84.19 104 GLU A CA 1
ATOM 777 C C . GLU A 1 104 ? 1.517 -1.294 -14.468 1.00 84.19 104 GLU A C 1
ATOM 779 O O . GLU A 1 104 ? 2.655 -1.200 -14.914 1.00 84.19 104 GLU A O 1
ATOM 784 N N . THR A 1 105 ? 0.674 -2.245 -14.869 1.00 85.12 105 THR A N 1
ATOM 785 C CA . THR A 1 105 ? 0.990 -3.200 -15.940 1.00 85.12 105 THR A CA 1
ATOM 786 C C . THR A 1 105 ? -0.075 -3.119 -17.018 1.00 85.12 105 THR A C 1
ATOM 788 O O . THR A 1 105 ? -1.263 -3.171 -16.709 1.00 85.12 105 THR A O 1
ATOM 791 N N . VAL A 1 106 ? 0.351 -2.978 -18.269 1.00 88.19 106 VAL A N 1
ATOM 792 C CA . VAL A 1 106 ? -0.526 -2.847 -19.434 1.00 88.19 106 VAL A CA 1
ATOM 793 C C . VAL A 1 106 ? -0.085 -3.799 -20.537 1.00 88.19 106 VAL A C 1
ATOM 795 O O . VAL A 1 106 ? 1.094 -4.120 -20.666 1.00 88.19 106 VAL A O 1
ATOM 798 N N . GLU A 1 107 ? -1.033 -4.237 -21.357 1.00 90.19 107 GLU A N 1
ATOM 799 C CA . GLU A 1 107 ? -0.727 -4.980 -22.577 1.00 90.19 107 GLU A CA 1
ATOM 800 C C . GLU A 1 107 ? -0.524 -4.016 -23.745 1.00 90.19 107 GLU A C 1
ATOM 802 O O . GLU A 1 107 ? -1.387 -3.182 -24.030 1.00 90.19 107 GLU A O 1
ATOM 807 N N . MET A 1 108 ? 0.584 -4.166 -24.465 1.00 89.81 108 MET A N 1
ATOM 808 C CA . MET A 1 108 ? 0.906 -3.363 -25.641 1.00 89.81 108 MET A CA 1
ATOM 809 C C . MET A 1 108 ? 0.989 -4.215 -26.908 1.00 89.81 108 MET A C 1
ATOM 811 O O . MET A 1 108 ? 1.313 -5.404 -26.871 1.00 89.81 108 MET A O 1
ATOM 815 N N . ALA A 1 109 ? 0.670 -3.607 -28.051 1.00 90.44 109 ALA A N 1
ATOM 816 C CA . ALA A 1 109 ? 0.846 -4.246 -29.352 1.00 90.44 109 ALA A CA 1
ATOM 817 C C . ALA A 1 109 ? 2.343 -4.360 -29.701 1.00 90.44 109 ALA A C 1
ATOM 819 O O . ALA A 1 109 ? 3.098 -3.460 -29.337 1.00 90.44 109 ALA A O 1
ATOM 820 N N . PRO A 1 110 ? 2.775 -5.402 -30.441 1.00 86.62 110 PRO A N 1
ATOM 821 C CA . PRO A 1 110 ? 4.126 -5.487 -31.001 1.00 86.62 110 PRO A CA 1
ATOM 822 C C . PRO A 1 110 ? 4.569 -4.187 -31.694 1.00 86.62 110 PRO A C 1
ATOM 824 O O . PRO A 1 110 ? 3.788 -3.593 -32.436 1.00 86.62 110 PRO A O 1
ATOM 827 N N . GLY A 1 111 ? 5.810 -3.755 -31.452 1.00 87.00 111 GLY A N 1
ATOM 828 C CA . GLY A 1 111 ? 6.366 -2.500 -31.967 1.00 87.00 111 GLY A CA 1
ATOM 829 C C . GLY A 1 111 ? 5.869 -1.214 -31.288 1.00 87.00 111 GLY A C 1
ATOM 830 O O . GLY A 1 111 ? 6.208 -0.133 -31.758 1.00 87.00 111 GLY A O 1
ATOM 831 N N . ALA A 1 112 ? 5.064 -1.289 -30.220 1.00 90.88 112 ALA A N 1
ATOM 832 C CA . ALA A 1 112 ? 4.634 -0.099 -29.486 1.00 90.88 112 ALA A CA 1
ATOM 833 C C . ALA A 1 112 ? 5.781 0.554 -28.697 1.00 90.88 112 ALA A C 1
ATOM 835 O O . ALA A 1 112 ? 6.670 -0.117 -28.166 1.00 90.88 112 ALA A O 1
ATOM 836 N N . ASP A 1 113 ? 5.704 1.876 -28.563 1.00 93.69 113 ASP A N 1
ATOM 837 C CA . ASP A 1 113 ? 6.620 2.652 -27.734 1.00 93.69 113 ASP A CA 1
ATOM 838 C C . ASP A 1 113 ? 6.005 2.947 -26.369 1.00 93.69 113 ASP A C 1
ATOM 840 O O . ASP A 1 113 ? 4.811 3.215 -26.277 1.00 93.69 113 ASP A O 1
ATOM 844 N N . PHE A 1 114 ? 6.825 2.966 -25.322 1.00 93.44 114 PHE A N 1
ATOM 845 C CA . PHE A 1 114 ? 6.429 3.279 -23.953 1.00 93.44 114 PHE A CA 1
ATOM 846 C C . PHE A 1 114 ? 7.036 4.602 -23.476 1.00 93.44 114 PHE A C 1
ATOM 848 O O . PHE A 1 114 ? 8.133 5.003 -23.879 1.00 93.44 114 PHE A O 1
ATOM 855 N N . TYR A 1 115 ? 6.336 5.256 -22.553 1.00 94.12 115 TYR A N 1
ATOM 856 C CA . TYR A 1 115 ? 6.763 6.491 -21.912 1.00 94.12 115 TYR A CA 1
ATOM 857 C C . TYR A 1 115 ? 6.320 6.523 -20.447 1.00 94.12 115 TYR A C 1
ATOM 859 O O . TYR A 1 115 ? 5.157 6.273 -20.129 1.00 94.12 115 TYR A O 1
ATOM 867 N N . LEU A 1 116 ? 7.256 6.860 -19.564 1.00 94.50 116 LEU A N 1
ATOM 868 C CA . LEU A 1 116 ? 7.051 7.053 -18.136 1.00 94.50 116 LEU A CA 1
ATOM 869 C C . LEU A 1 116 ? 7.876 8.253 -17.676 1.00 94.50 116 LEU A C 1
ATOM 871 O O . LEU A 1 116 ? 9.103 8.200 -17.676 1.00 94.50 116 LEU A O 1
ATOM 875 N N . ASP A 1 117 ? 7.204 9.315 -17.253 1.00 94.88 117 ASP A N 1
ATOM 876 C CA . ASP A 1 117 ? 7.822 10.501 -16.669 1.00 94.88 117 ASP A CA 1
ATOM 877 C C . ASP A 1 117 ? 7.353 10.694 -15.231 1.00 94.88 117 ASP A C 1
ATOM 879 O O . ASP A 1 117 ? 6.152 10.740 -14.950 1.00 94.88 117 ASP A O 1
ATOM 883 N N . VAL A 1 118 ? 8.318 10.796 -14.321 1.00 94.44 118 VAL A N 1
ATOM 884 C CA . VAL A 1 118 ? 8.102 10.932 -12.883 1.00 94.44 118 VAL A CA 1
ATOM 885 C C . VAL A 1 118 ? 8.754 12.230 -12.442 1.00 94.44 118 VAL A C 1
ATOM 887 O O . VAL A 1 118 ? 9.975 12.339 -12.471 1.00 94.44 118 VAL A O 1
ATOM 890 N N . THR A 1 119 ? 7.966 13.214 -12.020 1.00 93.81 119 THR A N 1
ATOM 891 C CA . THR A 1 119 ? 8.477 14.526 -11.599 1.00 93.81 119 THR A CA 1
ATOM 892 C C . THR A 1 119 ? 8.012 14.862 -10.183 1.00 93.81 119 THR A C 1
ATOM 894 O O . THR A 1 119 ? 6.843 14.664 -9.842 1.00 93.81 119 THR A O 1
ATOM 897 N N . SER A 1 120 ? 8.899 15.428 -9.362 1.00 89.44 120 SER A N 1
ATOM 898 C CA . SER A 1 120 ? 8.523 16.031 -8.078 1.00 89.44 120 SER A CA 1
ATOM 899 C C . SER A 1 120 ? 7.423 17.077 -8.250 1.00 89.44 120 SER A C 1
ATOM 901 O O . SER A 1 120 ? 7.277 17.724 -9.290 1.00 89.44 120 SER A O 1
ATOM 903 N N . ARG A 1 121 ? 6.627 17.268 -7.206 1.00 88.12 121 ARG A N 1
ATOM 904 C CA . ARG A 1 121 ? 5.678 18.380 -7.146 1.00 88.12 121 ARG A CA 1
ATOM 905 C C . ARG A 1 121 ? 6.396 19.685 -6.802 1.00 88.12 121 ARG A C 1
ATOM 907 O O . ARG A 1 121 ? 7.467 19.666 -6.211 1.00 88.12 121 ARG A O 1
ATOM 914 N N . GLU A 1 122 ? 5.781 20.822 -7.125 1.00 83.62 122 GLU A N 1
ATOM 915 C CA . GLU A 1 122 ? 6.360 22.151 -6.856 1.00 83.62 122 GLU A CA 1
ATOM 916 C C . GLU A 1 122 ? 6.646 22.396 -5.362 1.00 83.62 122 GLU A C 1
ATOM 918 O O . GLU A 1 122 ? 7.554 23.149 -5.014 1.00 83.62 122 GLU A O 1
ATOM 923 N N . ASP A 1 123 ? 5.887 21.752 -4.469 1.00 76.88 123 ASP A N 1
ATOM 924 C CA . ASP A 1 123 ? 6.047 21.837 -3.015 1.00 76.88 123 ASP A CA 1
ATOM 925 C C . ASP A 1 123 ? 7.105 20.877 -2.438 1.00 76.88 123 ASP A C 1
ATOM 927 O O . ASP A 1 123 ? 7.343 20.872 -1.228 1.00 76.88 123 ASP A O 1
ATOM 931 N N . GLN A 1 124 ? 7.757 20.082 -3.288 1.00 76.12 124 GLN A N 1
ATOM 932 C CA . GLN A 1 124 ? 8.758 19.087 -2.916 1.00 76.12 124 GLN A CA 1
ATOM 933 C C . GLN A 1 124 ? 10.145 19.541 -3.365 1.00 76.12 124 GLN A C 1
ATOM 935 O O . GLN A 1 124 ? 10.328 19.954 -4.505 1.00 76.12 124 GLN A O 1
ATOM 940 N N . LYS A 1 125 ? 11.126 19.460 -2.461 1.00 77.25 125 LYS A N 1
ATOM 941 C CA . LYS A 1 125 ? 12.515 19.852 -2.728 1.00 77.25 125 LYS A CA 1
ATOM 942 C C . LYS A 1 125 ? 13.455 18.672 -2.550 1.00 77.25 125 LYS A C 1
ATOM 944 O O . LYS A 1 125 ? 13.333 17.944 -1.562 1.00 77.25 125 LYS A O 1
ATOM 949 N N . GLY A 1 126 ? 14.415 18.542 -3.461 1.00 78.62 126 GLY A N 1
ATOM 950 C CA . GLY A 1 126 ? 15.430 17.484 -3.441 1.00 78.62 126 GLY A CA 1
ATOM 951 C C . GLY A 1 126 ? 14.829 16.079 -3.531 1.00 78.62 126 GLY A C 1
ATOM 952 O O . GLY A 1 126 ? 13.704 15.919 -3.990 1.00 78.62 126 GLY A O 1
ATOM 953 N N . GLY A 1 127 ? 15.567 15.067 -3.072 1.00 77.75 127 GLY A N 1
ATOM 954 C CA . GLY A 1 127 ? 15.135 13.666 -3.082 1.00 77.75 127 GLY A CA 1
ATOM 955 C C . GLY A 1 127 ? 15.472 12.924 -4.377 1.00 77.75 127 GLY A C 1
ATOM 956 O O . GLY A 1 127 ? 15.807 13.515 -5.400 1.00 77.75 127 GLY A O 1
ATOM 957 N N . THR A 1 128 ? 15.416 11.601 -4.299 1.00 84.38 128 THR A N 1
ATOM 958 C CA . THR A 1 128 ? 15.674 10.685 -5.407 1.00 84.38 128 THR A CA 1
ATOM 959 C C . THR A 1 128 ? 14.354 10.232 -6.003 1.00 84.38 128 THR A C 1
ATOM 961 O O . THR A 1 128 ? 13.469 9.786 -5.272 1.00 84.38 128 THR A O 1
ATOM 964 N N . LEU A 1 129 ? 14.242 10.280 -7.327 1.00 89.56 129 LEU A N 1
ATOM 965 C CA . LEU A 1 129 ? 13.193 9.596 -8.079 1.00 89.56 129 LEU A CA 1
ATOM 966 C C . LEU A 1 129 ? 13.826 8.563 -8.993 1.00 89.56 129 LEU A C 1
ATOM 968 O O . LEU A 1 129 ? 14.879 8.807 -9.578 1.00 89.56 129 LEU A O 1
ATOM 972 N N . THR A 1 130 ? 13.171 7.417 -9.120 1.00 92.38 130 THR A N 1
ATOM 973 C CA . THR A 1 130 ? 13.545 6.350 -10.043 1.00 92.38 130 THR A CA 1
ATOM 974 C C . THR A 1 130 ? 12.322 5.950 -10.851 1.00 92.38 130 THR A C 1
ATOM 976 O O . THR A 1 130 ? 11.265 5.678 -10.287 1.00 92.38 130 THR A O 1
ATOM 979 N N . CYS A 1 131 ? 12.468 5.888 -12.169 1.00 94.88 131 CYS A N 1
ATOM 980 C CA . CYS A 1 131 ? 11.523 5.226 -13.057 1.00 94.88 131 CYS A CA 1
ATOM 981 C C . CYS A 1 131 ? 12.122 3.890 -13.503 1.00 94.88 131 CYS A C 1
ATOM 983 O O . CYS A 1 131 ? 13.338 3.744 -13.649 1.00 94.88 131 CYS A O 1
ATOM 985 N N . THR A 1 132 ? 11.287 2.882 -13.704 1.00 94.88 132 THR A N 1
ATOM 986 C CA . THR A 1 132 ? 11.681 1.594 -14.276 1.00 94.88 132 THR A CA 1
ATOM 987 C C . THR A 1 132 ? 10.559 1.072 -15.156 1.00 94.88 132 THR A C 1
ATOM 989 O O . THR A 1 132 ? 9.392 1.146 -14.787 1.00 94.88 132 THR A O 1
ATOM 992 N N . VAL A 1 133 ? 10.920 0.537 -16.317 1.00 95.62 133 VAL A N 1
ATOM 993 C CA . VAL A 1 133 ? 10.004 -0.121 -17.245 1.00 95.62 133 VAL A CA 1
ATOM 994 C C . VAL A 1 133 ? 10.480 -1.546 -17.475 1.00 95.62 133 VAL A C 1
ATOM 996 O O . VAL A 1 133 ? 11.663 -1.785 -17.746 1.00 95.62 133 VAL A O 1
ATOM 999 N N . LEU A 1 134 ? 9.549 -2.487 -17.355 1.00 92.81 134 LEU A N 1
ATOM 1000 C CA . LEU A 1 134 ? 9.761 -3.895 -17.634 1.00 92.81 134 LEU A CA 1
ATOM 1001 C C . LEU A 1 134 ? 8.945 -4.307 -18.853 1.00 92.81 134 LEU A C 1
ATOM 1003 O O . LEU A 1 134 ? 7.810 -3.868 -19.002 1.00 92.81 134 LEU A O 1
ATOM 1007 N N . VAL A 1 135 ? 9.510 -5.186 -19.672 1.00 94.12 135 VAL A N 1
ATOM 1008 C CA . VAL A 1 135 ? 8.830 -5.851 -20.787 1.00 94.12 135 VAL A CA 1
ATOM 1009 C C . VAL A 1 135 ? 8.962 -7.354 -20.571 1.00 94.12 135 VAL A C 1
ATOM 1011 O O . VAL A 1 135 ? 10.074 -7.845 -20.354 1.00 94.12 135 VAL A O 1
ATOM 1014 N N . ASP A 1 136 ? 7.836 -8.069 -20.545 1.00 87.88 136 ASP A N 1
ATOM 1015 C CA . ASP A 1 136 ? 7.758 -9.498 -20.201 1.00 87.88 136 ASP A CA 1
ATOM 1016 C C . ASP A 1 136 ? 8.543 -9.838 -18.912 1.00 87.88 136 ASP A C 1
ATOM 1018 O O . ASP A 1 136 ? 9.334 -10.787 -18.845 1.00 87.88 136 ASP A O 1
ATOM 1022 N N . GLY A 1 137 ? 8.385 -8.993 -17.885 1.00 82.69 137 GLY A N 1
ATOM 1023 C CA . GLY A 1 137 ? 9.034 -9.145 -16.579 1.00 82.69 137 GLY A CA 1
ATOM 1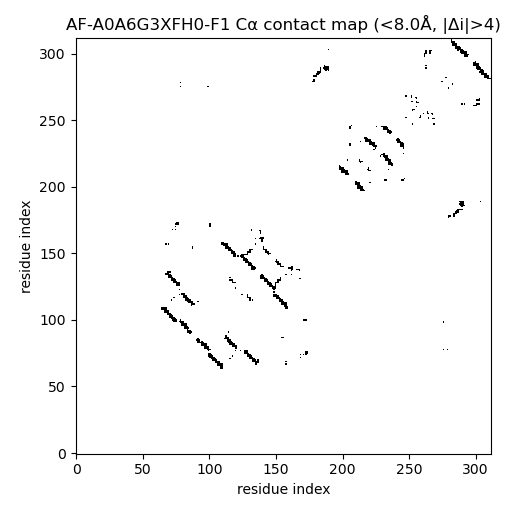024 C C . GLY A 1 137 ? 10.536 -8.826 -16.537 1.00 82.69 137 GLY A C 1
ATOM 1025 O O . GLY A 1 137 ? 11.169 -9.045 -15.504 1.00 82.69 137 GLY A O 1
ATOM 1026 N N . LYS A 1 138 ? 11.134 -8.303 -17.616 1.00 88.81 138 LYS A N 1
ATOM 1027 C CA . LYS A 1 138 ? 12.562 -7.937 -17.675 1.00 88.81 138 LYS A CA 1
ATOM 1028 C C . LYS A 1 138 ? 12.748 -6.429 -17.762 1.00 88.81 138 LYS A C 1
ATOM 1030 O O . LYS A 1 138 ? 12.093 -5.784 -18.569 1.00 88.81 138 LYS A O 1
ATOM 1035 N N . VAL A 1 139 ? 13.678 -5.869 -16.986 1.00 92.38 139 VAL A N 1
ATOM 1036 C CA . VAL A 1 139 ? 13.990 -4.429 -17.026 1.00 92.38 139 VAL A CA 1
ATOM 1037 C C . VAL A 1 139 ? 14.566 -4.061 -18.392 1.00 92.38 139 VAL A C 1
ATOM 1039 O O . VAL A 1 139 ? 15.637 -4.540 -18.758 1.00 92.38 139 VAL A O 1
ATOM 1042 N N . VAL A 1 140 ? 13.869 -3.202 -19.131 1.00 96.25 140 VAL A N 1
ATOM 1043 C CA . VAL A 1 140 ? 14.337 -2.662 -20.422 1.00 96.25 140 VAL A CA 1
ATOM 1044 C C . VAL A 1 140 ? 14.832 -1.229 -20.299 1.00 96.25 140 VAL A C 1
ATOM 1046 O O . VAL A 1 140 ? 15.654 -0.793 -21.100 1.00 96.25 140 VAL A O 1
ATOM 1049 N N . GLN A 1 141 ? 14.355 -0.500 -19.289 1.00 96.19 141 GLN A N 1
ATOM 1050 C CA . GLN A 1 141 ? 14.794 0.857 -19.012 1.00 96.19 141 GLN A CA 1
ATOM 1051 C C . GLN A 1 141 ? 14.674 1.162 -17.523 1.00 96.19 141 GLN A C 1
ATOM 1053 O O . GLN A 1 141 ? 13.642 0.900 -16.907 1.00 96.19 141 GLN A O 1
ATOM 1058 N N . GLN A 1 142 ? 15.709 1.770 -16.959 1.00 94.25 142 GLN A N 1
ATOM 1059 C CA . GLN A 1 142 ? 15.687 2.345 -15.624 1.00 94.25 142 GLN A CA 1
ATOM 1060 C C . GLN A 1 142 ? 16.455 3.663 -15.643 1.00 94.25 142 GLN A C 1
ATOM 1062 O O . GLN A 1 142 ? 17.553 3.743 -16.190 1.00 94.25 142 GLN A O 1
ATOM 1067 N N . ALA A 1 143 ? 15.883 4.697 -15.039 1.00 93.38 143 ALA A N 1
ATOM 1068 C CA . ALA A 1 143 ? 16.560 5.971 -14.844 1.00 93.38 143 ALA A CA 1
ATOM 1069 C C . ALA A 1 143 ? 16.283 6.483 -13.435 1.00 93.38 143 ALA A C 1
ATOM 1071 O O . ALA A 1 143 ? 15.198 6.280 -12.894 1.00 93.38 143 ALA A O 1
ATOM 1072 N N . HIS A 1 144 ? 17.268 7.151 -12.847 1.00 91.38 144 HIS A N 1
ATOM 1073 C CA . HIS A 1 144 ? 17.141 7.799 -11.551 1.00 91.38 144 HIS A CA 1
ATOM 1074 C C . HIS A 1 144 ? 17.706 9.214 -11.617 1.00 91.38 144 HIS A C 1
ATOM 1076 O O . HIS A 1 144 ? 18.620 9.492 -12.394 1.00 91.38 144 HIS A O 1
ATOM 1082 N N . ASN A 1 145 ? 17.164 10.107 -10.799 1.00 88.25 145 ASN A N 1
ATOM 1083 C CA . ASN A 1 145 ? 17.634 11.478 -10.690 1.00 88.25 145 ASN A CA 1
ATOM 1084 C C . ASN A 1 145 ? 17.514 11.967 -9.247 1.00 88.25 145 ASN A C 1
ATOM 1086 O O . ASN A 1 145 ? 16.552 11.643 -8.552 1.00 88.25 145 ASN A O 1
ATOM 1090 N N . THR A 1 146 ? 18.500 12.752 -8.825 1.00 76.81 146 THR A N 1
ATOM 1091 C CA . THR A 1 146 ? 18.630 13.341 -7.486 1.00 76.81 146 THR A CA 1
ATOM 1092 C C . THR A 1 146 ? 18.679 14.875 -7.509 1.00 76.81 146 THR A C 1
ATOM 1094 O O . THR A 1 146 ? 18.825 15.500 -6.459 1.00 76.81 146 THR A O 1
ATOM 1097 N N . ALA A 1 147 ? 18.601 15.498 -8.693 1.00 73.69 147 ALA A N 1
ATOM 1098 C CA . ALA A 1 147 ? 18.603 16.951 -8.862 1.00 73.69 147 ALA A CA 1
ATOM 1099 C C . ALA A 1 147 ? 17.308 17.593 -8.333 1.00 73.69 147 ALA A C 1
ATOM 1101 O O . ALA A 1 147 ? 16.304 16.913 -8.192 1.00 73.69 147 ALA A O 1
ATOM 1102 N N . ASP A 1 148 ? 17.314 18.902 -8.064 1.00 70.88 148 ASP A N 1
ATOM 1103 C CA . ASP A 1 148 ? 16.131 19.662 -7.630 1.00 70.88 148 ASP A CA 1
ATOM 1104 C C . ASP A 1 148 ? 15.714 20.659 -8.734 1.00 70.88 148 ASP A C 1
ATOM 1106 O O . ASP A 1 148 ? 16.529 21.521 -9.083 1.00 70.88 148 ASP A O 1
ATOM 1110 N N . PRO A 1 149 ? 14.499 20.572 -9.318 1.00 71.00 149 PRO A N 1
ATOM 1111 C CA . PRO A 1 149 ? 13.457 19.574 -9.064 1.00 71.00 149 PRO A CA 1
ATOM 1112 C C . PRO A 1 149 ? 13.833 18.188 -9.603 1.00 71.00 149 PRO A C 1
ATOM 1114 O O . PRO A 1 149 ? 14.385 18.061 -10.701 1.00 71.00 149 PRO A O 1
ATOM 1117 N N . SER A 1 150 ? 13.495 17.140 -8.848 1.00 82.75 150 SER A N 1
ATOM 1118 C CA . SER A 1 150 ? 13.833 15.776 -9.259 1.00 82.75 150 SER A CA 1
ATOM 1119 C C . SER A 1 150 ? 12.866 15.291 -10.336 1.00 82.75 150 SER A C 1
ATOM 1121 O O . SER A 1 150 ? 11.650 15.475 -10.236 1.00 82.75 150 SER A O 1
ATOM 1123 N N . SER A 1 151 ? 13.416 14.728 -11.412 1.00 91.69 151 SER A N 1
ATOM 1124 C CA . SER A 1 151 ? 12.652 14.154 -12.525 1.00 91.69 151 SER A CA 1
ATOM 1125 C C . SER A 1 151 ? 13.359 12.931 -13.097 1.00 91.69 151 SER A C 1
ATOM 1127 O O . SER A 1 151 ? 14.554 12.984 -13.381 1.00 91.69 151 SER A O 1
ATOM 1129 N N . ALA A 1 152 ? 12.640 11.827 -13.263 1.00 94.12 152 ALA A N 1
ATOM 1130 C CA . ALA A 1 152 ? 13.147 10.602 -13.864 1.00 94.12 152 ALA A CA 1
ATOM 1131 C C . ALA A 1 152 ? 12.235 10.189 -15.022 1.00 94.12 152 ALA A C 1
ATOM 1133 O O . ALA A 1 152 ? 11.042 9.954 -14.825 1.00 94.12 152 ALA A O 1
ATOM 1134 N N . THR A 1 153 ? 12.814 10.080 -16.218 1.00 95.00 153 THR A N 1
ATOM 1135 C CA . THR A 1 153 ? 12.086 9.742 -17.443 1.00 95.00 153 THR A CA 1
ATOM 1136 C C . THR A 1 153 ? 12.619 8.441 -18.035 1.00 95.00 153 THR A C 1
ATOM 1138 O O . THR A 1 153 ? 13.824 8.267 -18.231 1.00 95.00 153 THR A O 1
ATOM 1141 N N . CYS A 1 154 ? 11.708 7.529 -18.347 1.00 95.69 154 CYS A N 1
ATOM 1142 C CA . CYS A 1 154 ? 11.957 6.253 -18.991 1.00 95.69 154 CYS A CA 1
ATOM 1143 C C . CYS A 1 154 ? 11.126 6.208 -20.276 1.00 95.69 154 CYS A C 1
ATOM 1145 O O . CYS A 1 154 ? 9.901 6.175 -20.224 1.00 95.69 154 CYS A O 1
ATOM 1147 N N . ALA A 1 155 ? 11.790 6.209 -21.428 1.00 94.19 155 ALA A N 1
ATOM 1148 C CA . ALA A 1 155 ? 11.146 6.135 -22.735 1.00 94.19 155 ALA A CA 1
ATOM 1149 C C . ALA A 1 155 ? 11.879 5.122 -23.616 1.00 94.19 155 ALA A C 1
ATOM 1151 O O . ALA A 1 155 ? 13.095 4.954 -23.487 1.00 94.19 155 ALA A O 1
ATOM 1152 N N . GLY A 1 156 ? 11.148 4.440 -24.492 1.00 93.88 156 GLY A N 1
ATOM 1153 C CA . GLY A 1 156 ? 11.713 3.413 -25.357 1.00 93.88 156 GLY A CA 1
ATOM 1154 C C . GLY A 1 156 ? 10.650 2.635 -26.119 1.00 93.88 156 GLY A C 1
ATOM 1155 O O . GLY A 1 156 ? 9.493 3.036 -26.153 1.00 93.88 156 GLY A O 1
ATOM 1156 N N . SER A 1 157 ? 11.060 1.515 -26.709 1.00 93.50 157 SER A N 1
ATOM 1157 C CA . SER A 1 157 ? 10.182 0.598 -27.435 1.00 93.50 157 SER A CA 1
ATOM 1158 C C . SER A 1 157 ? 10.133 -0.754 -26.740 1.00 93.50 157 SER A C 1
ATOM 1160 O O . SER A 1 157 ? 11.119 -1.160 -26.120 1.00 93.50 157 SER A O 1
ATOM 1162 N N . ILE A 1 158 ? 9.027 -1.488 -26.864 1.00 92.44 158 ILE A N 1
ATOM 1163 C CA . ILE A 1 158 ? 8.933 -2.856 -26.326 1.00 92.44 158 ILE A CA 1
ATOM 1164 C C . ILE A 1 158 ? 9.929 -3.831 -26.976 1.00 92.44 158 ILE A C 1
ATOM 1166 O O . ILE A 1 158 ? 10.179 -4.905 -26.442 1.00 92.44 158 ILE A O 1
ATOM 1170 N N . GLU A 1 159 ? 10.527 -3.455 -28.108 1.00 92.62 159 GLU A N 1
ATOM 1171 C CA . GLU A 1 159 ? 11.605 -4.210 -28.756 1.00 92.62 159 GLU A CA 1
ATOM 1172 C C . GLU A 1 159 ? 12.982 -3.972 -28.113 1.00 92.62 159 GLU A C 1
ATOM 1174 O O . GLU A 1 159 ? 13.961 -4.636 -28.468 1.00 92.62 159 GLU A O 1
ATOM 1179 N N . ASN A 1 160 ? 13.085 -3.038 -27.161 1.00 93.12 160 ASN A N 1
ATOM 1180 C CA . ASN A 1 160 ? 14.337 -2.754 -26.474 1.00 93.12 160 ASN A CA 1
ATOM 1181 C C . ASN A 1 160 ? 14.860 -4.002 -25.758 1.00 93.12 160 ASN A C 1
ATOM 1183 O O . ASN A 1 160 ? 14.152 -4.678 -25.009 1.00 93.12 160 ASN A O 1
ATOM 1187 N N . ALA A 1 161 ? 16.150 -4.277 -25.952 1.00 92.00 161 ALA A N 1
ATOM 1188 C CA . ALA A 1 161 ? 16.807 -5.374 -25.267 1.00 92.00 161 ALA A CA 1
ATOM 1189 C C . ALA A 1 161 ? 16.800 -5.143 -23.741 1.00 92.00 161 ALA A C 1
ATOM 1191 O O . ALA A 1 161 ? 17.044 -4.018 -23.293 1.00 92.00 161 ALA A O 1
ATOM 1192 N N . PRO A 1 162 ? 16.589 -6.197 -22.931 1.00 92.88 162 PRO A N 1
ATOM 1193 C CA . PRO A 1 162 ? 16.730 -6.107 -21.485 1.00 92.88 162 PRO A CA 1
ATOM 1194 C C . PRO A 1 162 ? 18.100 -5.563 -21.073 1.00 92.88 162 PRO A C 1
ATOM 1196 O O . PRO A 1 162 ? 19.128 -5.980 -21.614 1.00 92.88 162 PRO A O 1
ATOM 1199 N N . GLN A 1 163 ? 18.126 -4.681 -20.077 1.00 91.25 163 GLN A N 1
ATOM 1200 C CA . GLN A 1 163 ? 19.360 -4.140 -19.520 1.00 91.25 163 GLN A CA 1
ATOM 1201 C C . GLN A 1 163 ? 20.027 -5.193 -18.615 1.00 91.25 163 GLN A C 1
ATOM 1203 O O . GLN A 1 163 ? 19.436 -5.612 -17.614 1.00 91.25 163 GLN A O 1
ATOM 1208 N N . PRO A 1 164 ? 21.249 -5.666 -18.938 1.00 87.12 164 PRO A N 1
ATOM 1209 C CA . PRO A 1 164 ? 21.891 -6.729 -18.172 1.00 87.12 164 PRO A CA 1
ATOM 1210 C C . PRO A 1 164 ? 22.253 -6.275 -16.756 1.00 87.12 164 PRO A C 1
ATOM 1212 O O . PRO A 1 164 ? 22.873 -5.231 -16.572 1.00 87.12 164 PRO A O 1
ATOM 1215 N N . GLY A 1 165 ? 21.929 -7.098 -15.757 1.00 76.31 165 GLY A N 1
ATOM 1216 C CA . GLY A 1 165 ? 22.382 -6.897 -14.377 1.00 76.31 165 GLY A CA 1
ATOM 1217 C C . GLY A 1 165 ? 21.674 -5.780 -13.606 1.00 76.31 165 GLY A C 1
ATOM 1218 O O . GLY A 1 165 ? 22.062 -5.516 -12.470 1.00 76.31 165 GLY A O 1
ATOM 1219 N N . ILE A 1 166 ? 20.640 -5.155 -14.177 1.00 80.38 166 ILE A N 1
ATOM 1220 C CA . ILE A 1 166 ? 19.810 -4.188 -13.457 1.00 80.38 166 ILE A CA 1
ATOM 1221 C C . ILE A 1 166 ? 18.697 -4.941 -12.720 1.00 80.38 166 ILE A C 1
ATOM 1223 O O . ILE A 1 166 ? 17.875 -5.597 -13.368 1.00 80.38 166 ILE A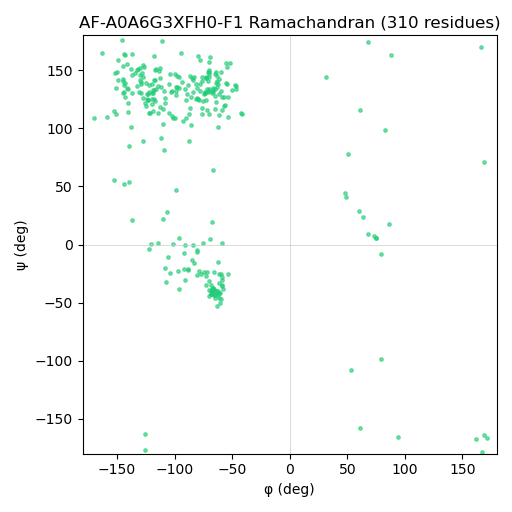 O 1
ATOM 1227 N N . PRO A 1 167 ? 18.655 -4.890 -11.377 1.00 75.94 167 PRO A N 1
ATOM 1228 C CA . PRO A 1 167 ? 17.579 -5.512 -10.627 1.00 75.94 167 PRO A CA 1
ATOM 1229 C C . PRO A 1 167 ? 16.273 -4.740 -10.838 1.00 75.94 167 PRO A C 1
ATOM 1231 O O . PRO A 1 167 ? 16.264 -3.511 -10.951 1.00 75.94 167 PRO A O 1
ATOM 1234 N N . VAL A 1 168 ? 15.152 -5.463 -10.834 1.00 76.06 168 VAL A N 1
ATOM 1235 C CA . VAL A 1 168 ? 13.837 -4.838 -10.665 1.00 76.06 168 VAL A CA 1
ATOM 1236 C C . VAL A 1 168 ? 13.867 -4.101 -9.323 1.00 76.06 168 VAL A C 1
ATOM 1238 O O . VAL A 1 168 ? 14.237 -4.729 -8.326 1.00 76.06 168 VAL A O 1
ATOM 1241 N N . PRO A 1 169 ? 13.535 -2.796 -9.268 1.00 68.06 169 PRO A N 1
ATOM 1242 C CA . PRO A 1 169 ? 13.458 -2.088 -8.006 1.00 68.06 169 PRO A CA 1
ATOM 1243 C C . PRO A 1 169 ? 12.540 -2.861 -7.082 1.00 68.06 169 PRO A C 1
ATOM 1245 O O . PRO A 1 169 ? 11.400 -3.167 -7.441 1.00 68.06 169 PRO A O 1
ATOM 1248 N N . THR A 1 170 ? 13.027 -3.161 -5.887 1.00 56.03 170 THR A N 1
ATOM 1249 C CA . THR A 1 170 ? 12.144 -3.631 -4.838 1.00 56.03 170 THR A CA 1
ATOM 1250 C C . THR A 1 170 ? 11.078 -2.554 -4.666 1.00 56.03 170 THR A C 1
ATOM 1252 O O . THR A 1 170 ? 11.407 -1.386 -4.445 1.00 56.03 170 THR A O 1
ATOM 1255 N N . LEU A 1 171 ? 9.799 -2.928 -4.732 1.00 58.16 171 LEU A N 1
ATOM 1256 C CA . LEU A 1 171 ? 8.669 -2.044 -4.403 1.00 58.16 171 LEU A CA 1
ATOM 1257 C C . LEU A 1 171 ? 8.641 -1.692 -2.902 1.00 58.16 171 LEU A C 1
ATOM 1259 O O . LEU A 1 171 ? 7.629 -1.269 -2.369 1.00 58.16 171 LEU A O 1
ATOM 1263 N N . THR A 1 172 ? 9.768 -1.865 -2.220 1.00 43.44 172 THR A N 1
ATOM 1264 C CA . THR A 1 172 ? 10.042 -1.545 -0.830 1.00 43.44 172 THR A CA 1
ATOM 1265 C C . THR A 1 172 ? 11.045 -0.382 -0.841 1.00 43.44 172 THR A C 1
ATOM 1267 O O . THR A 1 172 ? 12.254 -0.611 -0.928 1.00 43.44 172 THR A O 1
ATOM 1270 N N . PRO A 1 173 ? 10.602 0.889 -0.819 1.00 39.41 173 PRO A N 1
ATOM 1271 C CA . PRO A 1 173 ? 11.518 2.022 -0.921 1.00 39.41 173 PRO A CA 1
ATOM 1272 C C . PRO A 1 173 ? 12.309 2.262 0.376 1.00 39.41 173 PRO A C 1
ATOM 1274 O O . PRO A 1 173 ? 11.718 2.432 1.445 1.00 39.41 173 PRO A O 1
ATOM 1277 N N . GLY A 1 174 ? 13.638 2.388 0.258 1.00 41.50 174 GLY A N 1
ATOM 1278 C CA . GLY A 1 174 ? 14.485 3.253 1.096 1.00 41.50 174 GLY A CA 1
ATOM 1279 C C . GLY A 1 174 ? 14.328 3.133 2.618 1.00 41.50 174 GLY A C 1
ATOM 1280 O O . GLY A 1 174 ? 13.761 4.026 3.262 1.00 41.50 174 GLY A O 1
ATOM 1281 N N . ALA A 1 175 ? 14.916 2.081 3.195 1.00 37.22 175 ALA A N 1
ATOM 1282 C CA . ALA A 1 175 ? 15.179 1.935 4.628 1.00 37.22 175 ALA A CA 1
ATOM 1283 C C . ALA A 1 175 ? 16.224 2.959 5.131 1.00 37.22 175 ALA A C 1
ATOM 1285 O O . ALA A 1 175 ? 17.315 2.605 5.567 1.00 37.22 175 ALA A O 1
ATOM 1286 N N . SER A 1 176 ? 15.899 4.250 5.069 1.00 38.56 176 SER A N 1
ATOM 1287 C CA . SER A 1 176 ? 16.451 5.222 6.017 1.00 38.56 176 SER A CA 1
ATOM 1288 C C . SER A 1 176 ? 15.775 4.993 7.369 1.00 38.56 176 SER A C 1
ATOM 1290 O O . SER A 1 176 ? 14.585 4.657 7.379 1.00 38.56 176 SER A O 1
ATOM 1292 N N . PRO A 1 177 ? 16.494 5.144 8.499 1.00 37.22 177 PRO A N 1
ATOM 1293 C CA . PRO A 1 177 ? 15.948 4.836 9.808 1.00 37.22 177 PRO A CA 1
ATOM 1294 C C . PRO A 1 177 ? 14.674 5.644 10.027 1.00 37.22 177 PRO A C 1
ATOM 1296 O O . PRO A 1 177 ? 14.645 6.872 9.959 1.00 37.22 177 PRO A O 1
ATOM 1299 N N . LEU A 1 178 ? 13.608 4.887 10.228 1.00 42.94 178 LEU A N 1
ATOM 1300 C CA . LEU A 1 178 ? 12.320 5.336 10.704 1.00 42.94 178 LEU A CA 1
ATOM 1301 C C . LEU A 1 178 ? 12.535 6.269 11.925 1.00 42.94 178 LEU A C 1
ATOM 1303 O O . LEU A 1 178 ? 13.373 5.945 12.769 1.00 42.94 178 LEU A O 1
ATOM 1307 N N . PRO A 1 179 ? 11.864 7.443 12.014 1.00 49.41 179 PRO A N 1
ATOM 1308 C CA . PRO A 1 179 ? 12.005 8.361 13.154 1.00 49.41 179 PRO A CA 1
ATOM 1309 C C . PRO A 1 179 ? 11.783 7.639 14.487 1.00 49.41 179 PRO A C 1
ATOM 1311 O O . PRO A 1 179 ? 11.107 6.608 14.508 1.00 49.41 179 PRO A O 1
ATOM 1314 N N . GLU A 1 180 ? 12.352 8.200 15.565 1.00 53.06 180 GLU A N 1
ATOM 1315 C CA . GLU A 1 180 ? 12.421 7.594 16.902 1.00 53.06 180 GLU A CA 1
ATOM 1316 C C . GLU A 1 180 ? 11.103 6.918 17.285 1.00 53.06 180 GLU A C 1
ATOM 1318 O O . GLU A 1 180 ? 10.053 7.544 17.438 1.00 53.06 180 GLU A O 1
ATOM 1323 N N . GLU A 1 181 ? 11.181 5.599 17.384 1.00 65.12 181 GLU A N 1
ATOM 1324 C CA . GLU A 1 181 ? 10.043 4.724 17.554 1.00 65.12 181 GLU A CA 1
ATOM 1325 C C . GLU A 1 181 ? 9.904 4.347 19.021 1.00 65.12 181 GLU A C 1
ATOM 1327 O O . GLU A 1 181 ? 10.880 3.990 19.685 1.00 65.12 181 GLU A O 1
ATOM 1332 N N . ARG A 1 182 ? 8.676 4.381 19.536 1.00 75.88 182 ARG A N 1
ATOM 1333 C CA . ARG A 1 182 ? 8.372 3.802 20.844 1.00 75.88 182 ARG A CA 1
ATOM 1334 C C . ARG A 1 182 ? 7.530 2.559 20.648 1.00 75.88 182 ARG A C 1
ATOM 1336 O O . ARG A 1 182 ? 6.309 2.604 20.781 1.00 75.88 182 ARG A O 1
ATOM 1343 N N . ARG A 1 183 ? 8.206 1.453 20.330 1.00 82.25 183 ARG A N 1
ATOM 1344 C CA . ARG A 1 183 ? 7.588 0.126 20.357 1.00 82.25 183 ARG A CA 1
ATOM 1345 C C . ARG A 1 183 ? 7.378 -0.331 21.772 1.00 82.25 183 ARG A C 1
ATOM 1347 O O . ARG A 1 183 ? 8.231 -0.169 22.649 1.00 82.25 183 ARG A O 1
ATOM 1354 N N . LEU A 1 184 ? 6.274 -1.030 21.947 1.00 85.25 184 LEU A N 1
ATOM 1355 C CA . LEU A 1 184 ? 6.114 -1.883 23.100 1.00 85.25 184 LEU A CA 1
ATOM 1356 C C . LEU A 1 184 ? 6.991 -3.115 22.913 1.00 85.25 184 LEU A C 1
ATOM 1358 O O . LEU A 1 184 ? 6.941 -3.774 21.881 1.00 85.25 184 LEU A O 1
ATOM 1362 N N . THR A 1 185 ? 7.785 -3.452 23.927 1.00 84.38 185 THR A N 1
ATOM 1363 C CA . THR A 1 185 ? 8.571 -4.695 23.951 1.00 84.38 185 THR A CA 1
ATOM 1364 C C . THR A 1 185 ? 7.778 -5.862 24.541 1.00 84.38 185 THR A C 1
ATOM 1366 O O . THR A 1 185 ? 8.062 -7.016 24.217 1.00 84.38 185 THR A O 1
ATOM 1369 N N . GLY A 1 186 ? 6.730 -5.580 25.317 1.00 86.19 186 GLY A N 1
ATOM 1370 C CA . GLY A 1 186 ? 5.866 -6.576 25.946 1.00 86.19 186 GLY A CA 1
ATOM 1371 C C . GLY A 1 186 ? 4.384 -6.392 25.634 1.00 86.19 186 GLY A C 1
ATOM 1372 O O . GLY A 1 186 ? 3.984 -5.508 24.880 1.00 86.19 186 GLY A O 1
ATOM 1373 N N . THR A 1 187 ? 3.566 -7.241 26.252 1.00 93.38 187 THR A N 1
ATOM 1374 C CA . THR A 1 187 ? 2.112 -7.180 26.115 1.00 93.38 187 THR A CA 1
ATOM 1375 C C . THR A 1 187 ? 1.531 -6.026 26.924 1.00 93.38 187 THR A C 1
ATOM 1377 O O . THR A 1 187 ? 1.679 -5.982 28.145 1.00 93.38 187 THR A O 1
ATOM 1380 N N . VAL A 1 188 ? 0.800 -5.142 26.253 1.00 95.38 188 VAL A N 1
ATOM 1381 C CA . VAL A 1 188 ? -0.017 -4.094 26.876 1.00 95.38 188 VAL A CA 1
ATOM 1382 C C . VAL A 1 188 ? -1.434 -4.256 26.366 1.00 95.38 188 VAL A C 1
ATOM 1384 O O . VAL A 1 188 ? -1.656 -4.300 25.155 1.00 95.38 188 VAL A O 1
ATOM 1387 N N . LYS A 1 189 ? -2.388 -4.383 27.291 1.00 96.19 189 LYS A N 1
ATOM 1388 C CA . LYS A 1 189 ? -3.773 -4.623 26.909 1.00 96.19 189 LYS A CA 1
ATOM 1389 C C . LYS A 1 189 ? -4.448 -3.361 26.393 1.00 96.19 189 LYS A C 1
ATOM 1391 O O . LYS A 1 189 ? -4.278 -2.292 26.975 1.00 96.19 189 LYS A O 1
ATOM 1396 N N . VAL A 1 190 ? -5.264 -3.516 25.355 1.00 93.44 190 VAL A N 1
ATOM 1397 C CA . VAL A 1 190 ? -6.175 -2.465 24.903 1.00 93.44 190 VAL A CA 1
ATOM 1398 C C . VAL A 1 190 ? -7.200 -2.212 26.011 1.00 93.44 190 VAL A C 1
ATOM 1400 O O . VAL A 1 190 ? -7.805 -3.173 26.494 1.00 93.44 190 VAL A O 1
ATOM 1403 N N . PRO A 1 191 ? -7.396 -0.954 26.440 1.00 90.12 191 PRO A N 1
ATOM 1404 C CA . PRO A 1 191 ? -8.434 -0.623 27.403 1.00 90.12 191 PRO A CA 1
ATOM 1405 C C . PRO A 1 191 ? -9.825 -0.960 26.862 1.00 90.12 191 PRO A C 1
ATOM 1407 O O . PRO A 1 191 ? -10.119 -0.727 25.690 1.00 90.12 191 PRO A O 1
ATOM 1410 N N . ASP A 1 192 ? -10.710 -1.438 27.732 1.00 88.62 192 ASP A N 1
ATOM 1411 C CA . ASP A 1 192 ? -12.120 -1.575 27.382 1.00 88.62 192 ASP A CA 1
ATOM 1412 C C . ASP A 1 192 ? -12.750 -0.181 27.272 1.00 88.62 192 ASP A C 1
ATOM 1414 O O . ASP A 1 192 ? -12.893 0.544 28.262 1.00 88.62 192 ASP A O 1
ATOM 1418 N N . TYR A 1 193 ? -13.130 0.211 26.057 1.00 83.94 193 TYR A N 1
ATOM 1419 C CA . TYR A 1 193 ? -13.795 1.490 25.830 1.00 83.94 193 TYR A CA 1
ATOM 1420 C C . TYR A 1 193 ? -15.287 1.377 26.169 1.00 83.94 193 TYR A C 1
ATOM 1422 O O . TYR A 1 193 ? -15.980 0.511 25.625 1.00 83.94 193 TYR A O 1
ATOM 1430 N N . PRO A 1 194 ? -15.826 2.251 27.039 1.00 87.62 194 PRO A N 1
ATOM 1431 C CA . PRO A 1 194 ? -17.236 2.208 27.392 1.00 87.62 194 PRO A CA 1
ATOM 1432 C C . PRO A 1 194 ? -18.099 2.572 26.181 1.00 87.62 194 PRO A C 1
ATOM 1434 O O . PRO A 1 194 ? -17.855 3.560 25.489 1.00 87.62 194 PRO A O 1
ATOM 1437 N N . GLY A 1 195 ? -19.155 1.802 25.939 1.00 87.44 195 GLY A N 1
ATOM 1438 C CA . GLY A 1 195 ? -20.092 2.078 24.858 1.00 87.44 195 GLY A CA 1
ATOM 1439 C C . GLY A 1 195 ? -21.001 0.896 24.559 1.00 87.44 195 GLY A C 1
ATOM 1440 O O . GLY A 1 195 ? -20.795 -0.210 25.047 1.00 87.44 195 GLY A O 1
ATOM 1441 N N . LYS A 1 196 ? -22.023 1.132 23.733 1.00 87.75 196 LYS A N 1
ATOM 1442 C CA . LYS A 1 196 ? -22.913 0.065 23.242 1.00 87.75 196 LYS A CA 1
ATOM 1443 C C . LYS A 1 196 ? -22.313 -0.728 22.072 1.00 87.75 196 LYS A C 1
ATOM 1445 O O . LYS A 1 196 ? -22.935 -1.679 21.615 1.00 87.75 196 LYS A O 1
ATOM 1450 N N . GLY A 1 197 ? -21.139 -0.322 21.582 1.00 88.50 197 GLY A N 1
ATOM 1451 C CA . GLY A 1 197 ? -20.595 -0.794 20.314 1.00 88.50 197 GLY A CA 1
ATOM 1452 C C . GLY A 1 197 ? -21.404 -0.296 19.113 1.00 88.50 197 GLY A C 1
ATOM 1453 O O . GLY A 1 197 ? -22.441 0.358 19.254 1.00 88.50 197 GLY A O 1
ATOM 1454 N N . SER A 1 198 ? -20.906 -0.589 17.914 1.00 92.56 198 SER A N 1
ATOM 1455 C CA . SER A 1 198 ? -21.676 -0.382 16.683 1.00 92.56 198 SER A CA 1
ATOM 1456 C C . SER A 1 198 ? -22.623 -1.572 16.485 1.00 92.56 198 SER A C 1
ATOM 1458 O O . SER A 1 198 ? -22.204 -2.703 16.734 1.00 92.56 198 SER A O 1
ATOM 1460 N N . PRO A 1 199 ? -23.886 -1.365 16.068 1.00 95.75 199 PRO A N 1
ATOM 1461 C CA . PRO A 1 199 ? -24.781 -2.481 15.780 1.00 95.75 199 PRO A CA 1
ATOM 1462 C C . PRO A 1 199 ? -24.233 -3.306 14.612 1.00 95.75 199 PRO A C 1
ATOM 1464 O O . PRO A 1 199 ? -23.675 -2.745 13.673 1.00 95.75 199 PRO A O 1
ATOM 1467 N N . VAL A 1 200 ? -24.426 -4.621 14.650 1.00 97.06 200 VAL A N 1
ATOM 1468 C CA . VAL A 1 200 ? -24.090 -5.514 13.533 1.00 97.06 200 VAL A CA 1
ATOM 1469 C C . VAL A 1 200 ? -25.307 -5.627 12.622 1.00 97.06 200 VAL A C 1
ATOM 1471 O O . VAL A 1 200 ? -26.396 -5.965 13.086 1.00 97.06 200 VAL A O 1
ATOM 1474 N N . ILE A 1 201 ? -25.137 -5.314 11.338 1.00 97.38 201 ILE A N 1
ATOM 1475 C CA . ILE A 1 201 ? -26.230 -5.264 10.347 1.00 97.38 201 ILE A CA 1
ATOM 1476 C C . ILE A 1 201 ? -26.103 -6.319 9.247 1.00 97.38 201 ILE A C 1
ATOM 1478 O O . ILE A 1 201 ? -26.921 -6.351 8.324 1.00 97.38 201 ILE A O 1
ATOM 1482 N N . GLY A 1 202 ? -25.074 -7.154 9.330 1.00 97.00 202 GLY A N 1
ATOM 1483 C CA . GLY A 1 202 ? -24.789 -8.191 8.356 1.00 97.00 202 GLY A CA 1
ATOM 1484 C C . GLY A 1 202 ? -23.409 -8.792 8.564 1.00 97.00 202 GLY A C 1
ATOM 1485 O O . GLY A 1 202 ? -22.774 -8.597 9.603 1.00 97.00 202 GLY A O 1
ATOM 1486 N N . THR A 1 203 ? -22.953 -9.486 7.531 1.00 96.56 203 THR A N 1
ATOM 1487 C CA . THR A 1 203 ? -21.649 -10.133 7.480 1.00 96.56 203 THR A CA 1
ATOM 1488 C C . THR A 1 203 ? -20.981 -9.788 6.158 1.00 96.56 203 THR A C 1
ATOM 1490 O O . THR A 1 203 ? -21.625 -9.808 5.108 1.00 96.56 203 THR A O 1
ATOM 1493 N N . VAL A 1 204 ? -19.693 -9.466 6.209 1.00 95.25 204 VAL A N 1
ATOM 1494 C CA . VAL A 1 204 ? -18.840 -9.253 5.044 1.00 95.25 204 VAL A CA 1
ATOM 1495 C C . VAL A 1 204 ? -17.970 -10.485 4.850 1.00 95.25 204 VAL A C 1
ATOM 1497 O O . VAL A 1 204 ? -17.323 -10.939 5.789 1.00 95.25 204 VAL A O 1
ATOM 1500 N N . THR A 1 205 ? -17.923 -10.982 3.618 1.00 93.94 205 THR A N 1
ATOM 1501 C CA . THR A 1 205 ? -16.961 -12.000 3.186 1.00 93.94 205 THR A CA 1
ATOM 1502 C C . THR A 1 205 ? -15.943 -11.353 2.258 1.00 93.94 205 THR A C 1
ATOM 1504 O O . THR A 1 205 ? -16.313 -10.713 1.269 1.00 93.94 205 THR A O 1
ATOM 1507 N N . ASP A 1 206 ? -14.667 -11.510 2.582 1.00 90.44 206 ASP A N 1
ATOM 1508 C CA . ASP A 1 206 ? -13.540 -10.906 1.887 1.00 90.44 206 ASP A CA 1
ATOM 1509 C C . ASP A 1 206 ? -12.413 -11.930 1.738 1.00 90.44 206 ASP A C 1
ATOM 1511 O O . ASP A 1 206 ? -11.702 -12.237 2.694 1.00 90.44 206 ASP A O 1
ATOM 1515 N N . SER A 1 207 ? -12.286 -12.511 0.545 1.00 87.00 207 SER A N 1
ATOM 1516 C CA . SER A 1 207 ? -11.408 -13.658 0.291 1.00 87.00 207 SER A CA 1
ATOM 1517 C C . SER A 1 207 ? -11.678 -14.811 1.274 1.00 87.00 207 SER A C 1
ATOM 1519 O O . SER A 1 207 ? -12.707 -15.478 1.171 1.00 87.00 207 SER A O 1
ATOM 1521 N N . SER A 1 208 ? -10.773 -15.051 2.225 1.00 84.19 208 SER A N 1
ATOM 1522 C CA . SER A 1 208 ? -10.884 -16.079 3.268 1.00 84.19 208 SER A CA 1
ATOM 1523 C C . SER A 1 208 ? -11.319 -15.529 4.635 1.00 84.19 208 SER A C 1
ATOM 1525 O O . SER A 1 208 ? -11.431 -16.296 5.593 1.00 84.19 208 SER A O 1
ATOM 1527 N N . LEU A 1 209 ? -11.558 -14.218 4.735 1.00 87.81 209 LEU A N 1
ATOM 1528 C CA . LEU A 1 209 ? -11.995 -13.523 5.940 1.00 87.81 209 LEU A CA 1
ATOM 1529 C C . LEU A 1 209 ? -13.521 -13.366 5.934 1.00 87.81 209 LEU A C 1
ATOM 1531 O O . LEU A 1 209 ? -14.115 -12.930 4.949 1.00 87.81 209 LEU A O 1
ATOM 1535 N N . GLU A 1 210 ? -14.154 -13.658 7.064 1.00 91.69 210 GLU A N 1
ATOM 1536 C CA . GLU A 1 210 ? -15.558 -13.347 7.319 1.00 91.69 210 GLU A CA 1
ATOM 1537 C C . GLU A 1 210 ? -15.638 -12.495 8.588 1.00 91.69 210 GLU A C 1
ATOM 1539 O O . GLU A 1 210 ? -15.019 -12.827 9.598 1.00 91.69 210 GLU A O 1
ATOM 1544 N N . TYR A 1 211 ? -16.338 -11.362 8.536 1.00 92.31 211 TYR A N 1
ATOM 1545 C CA . TYR A 1 211 ? -16.429 -10.449 9.676 1.00 92.31 211 TYR A CA 1
ATOM 1546 C C . TYR A 1 211 ? -17.751 -9.685 9.715 1.00 92.31 211 TYR A C 1
ATOM 1548 O O . TYR A 1 211 ? -18.446 -9.534 8.711 1.00 92.31 211 TYR A O 1
ATOM 1556 N N . ALA A 1 212 ? -18.110 -9.193 10.900 1.00 95.19 212 ALA A N 1
ATOM 1557 C CA . ALA A 1 212 ? -19.342 -8.444 11.112 1.00 95.19 212 ALA A CA 1
ATOM 1558 C C . ALA A 1 212 ? -19.375 -7.150 10.277 1.00 95.19 212 ALA A C 1
ATOM 1560 O O . ALA A 1 212 ? -18.458 -6.328 10.337 1.00 95.19 212 ALA A O 1
ATOM 1561 N N . GLU A 1 213 ? -20.466 -6.936 9.539 1.00 97.31 213 GLU A N 1
ATOM 1562 C CA . GLU A 1 213 ? -20.751 -5.644 8.920 1.00 97.31 213 GLU A CA 1
ATOM 1563 C C . GLU A 1 213 ? -21.328 -4.695 9.975 1.00 97.31 213 GLU A C 1
ATOM 1565 O O . GLU A 1 213 ? -22.327 -5.011 10.634 1.00 97.31 213 GLU A O 1
ATOM 1570 N N . LEU A 1 214 ? -20.693 -3.536 10.146 1.00 96.44 214 LEU A N 1
ATOM 1571 C CA . LEU A 1 214 ? -21.075 -2.559 11.154 1.00 96.44 214 LEU A CA 1
ATOM 1572 C C . LEU A 1 214 ? -22.164 -1.644 10.593 1.00 96.44 214 LEU A C 1
ATOM 1574 O O . LEU A 1 214 ? -22.184 -1.311 9.413 1.00 96.44 214 LEU A O 1
ATOM 1578 N N . GLY A 1 215 ? -23.088 -1.224 11.449 1.00 95.38 215 GLY A N 1
ATOM 1579 C CA . GLY A 1 215 ? -24.144 -0.280 11.104 1.00 95.38 215 GLY A CA 1
ATOM 1580 C C . GLY A 1 215 ? -24.207 0.925 12.027 1.00 95.38 215 GLY A C 1
ATOM 1581 O O . GLY A 1 215 ? -23.284 1.231 12.779 1.00 95.38 215 GLY A O 1
ATOM 1582 N N . GLY A 1 216 ? -25.338 1.628 11.992 1.00 94.00 216 GLY A N 1
ATOM 1583 C CA . GLY A 1 216 ? -25.523 2.865 12.744 1.00 94.00 216 GLY A CA 1
ATOM 1584 C C . GLY A 1 216 ? -24.861 4.036 12.026 1.00 94.00 216 GLY A C 1
ATOM 1585 O O . GLY A 1 216 ? -25.453 4.607 11.119 1.00 94.00 216 GLY A O 1
ATOM 1586 N N . THR A 1 217 ? -23.654 4.413 12.445 1.00 93.38 217 THR A N 1
ATOM 1587 C CA . THR A 1 217 ? -22.893 5.522 11.838 1.00 93.38 217 THR A CA 1
ATOM 1588 C C . THR A 1 217 ? -21.875 5.071 10.796 1.00 93.38 217 THR A C 1
ATOM 1590 O O . THR A 1 217 ? -21.080 5.901 10.362 1.00 93.38 217 THR A O 1
ATOM 1593 N N . TRP A 1 218 ? -21.864 3.779 10.473 1.00 95.88 218 TRP A N 1
ATOM 1594 C CA . TRP A 1 218 ? -21.015 3.168 9.459 1.00 95.88 218 TRP A CA 1
ATOM 1595 C C . TRP A 1 218 ? -21.785 3.011 8.152 1.00 95.88 218 TRP A C 1
ATOM 1597 O O . TRP A 1 218 ? -22.939 2.575 8.152 1.00 95.88 218 TRP A O 1
ATOM 1607 N N . ASP A 1 219 ? -21.125 3.359 7.057 1.00 95.88 219 ASP A N 1
ATOM 1608 C CA . ASP A 1 219 ? -21.547 3.031 5.708 1.00 95.88 219 ASP A CA 1
ATOM 1609 C C . ASP A 1 219 ? -21.395 1.528 5.457 1.00 95.88 219 ASP A C 1
ATOM 1611 O O . ASP A 1 219 ? -20.590 0.842 6.093 1.00 95.88 219 ASP A O 1
ATOM 1615 N N . ARG A 1 220 ? -22.154 1.020 4.481 1.00 95.81 220 ARG A N 1
ATOM 1616 C CA . ARG A 1 220 ? -22.048 -0.373 4.033 1.00 95.81 220 ARG A CA 1
ATOM 1617 C C . ARG A 1 220 ? -20.648 -0.677 3.509 1.00 95.81 220 ARG A C 1
ATOM 1619 O O . ARG A 1 220 ? -19.986 0.176 2.914 1.00 95.81 220 ARG A O 1
ATOM 1626 N N . SER A 1 221 ? -20.228 -1.925 3.688 1.00 96.19 221 SER A N 1
ATOM 1627 C CA . SER A 1 221 ? -18.955 -2.405 3.165 1.00 96.19 221 SER A CA 1
ATOM 1628 C C . SER A 1 221 ? -18.959 -2.382 1.645 1.00 96.19 221 SER A C 1
ATOM 1630 O O . SER A 1 221 ? -19.896 -2.859 1.003 1.00 96.19 221 SER A O 1
ATOM 1632 N N . ARG A 1 222 ? -17.881 -1.864 1.060 1.00 95.75 222 ARG A N 1
ATOM 1633 C CA . ARG A 1 222 ? -17.666 -1.857 -0.387 1.00 95.75 222 ARG A CA 1
ATOM 1634 C C . ARG A 1 222 ? -16.324 -2.472 -0.740 1.00 95.75 222 ARG A C 1
ATOM 1636 O O . ARG A 1 222 ? -15.393 -2.447 0.065 1.00 95.75 222 ARG A O 1
ATOM 1643 N N . THR A 1 223 ? -16.250 -3.020 -1.944 1.00 93.94 223 THR A N 1
ATOM 1644 C CA . THR A 1 223 ? -15.006 -3.503 -2.539 1.00 93.94 223 THR A CA 1
ATOM 1645 C C . THR A 1 223 ? -14.098 -2.336 -2.890 1.00 93.94 223 THR A C 1
ATOM 1647 O O . THR A 1 223 ? -14.569 -1.266 -3.281 1.00 93.94 223 THR A O 1
ATOM 1650 N N . LEU A 1 224 ? -12.805 -2.566 -2.728 1.00 85.12 224 LEU A N 1
ATOM 1651 C CA . LEU A 1 224 ? -11.729 -1.685 -3.151 1.00 85.12 224 LEU A CA 1
ATOM 1652 C C . LEU A 1 224 ? -10.868 -2.410 -4.182 1.00 85.12 224 LEU A C 1
ATOM 1654 O O . LEU A 1 224 ? -10.952 -3.635 -4.306 1.00 85.12 224 LEU A O 1
ATOM 1658 N N . ASP A 1 225 ? -10.075 -1.645 -4.923 1.00 78.31 225 ASP A N 1
ATOM 1659 C CA . ASP A 1 225 ? -9.081 -2.223 -5.814 1.00 78.31 225 ASP A CA 1
ATOM 1660 C C . ASP A 1 225 ? -7.788 -2.438 -5.014 1.00 78.31 225 ASP A C 1
ATOM 1662 O O . ASP A 1 225 ? -7.154 -1.457 -4.613 1.00 78.31 225 ASP A O 1
ATOM 1666 N N . PRO A 1 226 ? -7.377 -3.693 -4.755 1.00 74.50 226 PRO A N 1
ATOM 1667 C CA . PRO A 1 226 ? -6.204 -3.965 -3.934 1.00 74.50 226 PRO A CA 1
ATOM 1668 C C . PRO A 1 226 ? -4.916 -3.386 -4.524 1.00 74.50 226 PRO A C 1
ATOM 1670 O O . PRO A 1 226 ? -4.006 -3.083 -3.758 1.00 74.50 226 PRO A O 1
ATOM 1673 N N . VAL A 1 227 ? -4.846 -3.177 -5.845 1.00 67.19 227 VAL A N 1
ATOM 1674 C CA . VAL A 1 227 ? -3.666 -2.604 -6.507 1.00 67.19 227 VAL A CA 1
ATOM 1675 C C . VAL A 1 227 ? -3.471 -1.140 -6.117 1.00 67.19 227 VAL A C 1
ATOM 1677 O O . VAL A 1 227 ? -2.341 -0.705 -5.909 1.00 67.19 227 VAL A O 1
ATOM 1680 N N . PHE A 1 228 ? -4.559 -0.377 -5.991 1.00 67.31 228 PHE A N 1
ATOM 1681 C CA . PHE A 1 228 ? -4.494 1.057 -5.695 1.00 67.31 228 PHE A CA 1
ATOM 1682 C C . PHE A 1 228 ? -4.652 1.366 -4.210 1.00 67.31 228 PHE A C 1
ATOM 1684 O O . PHE A 1 228 ? -4.017 2.284 -3.692 1.00 67.31 228 PHE A O 1
ATOM 1691 N N . ASP A 1 229 ? -5.521 0.628 -3.525 1.00 75.50 229 ASP A N 1
ATOM 1692 C CA . ASP A 1 229 ? -5.857 0.902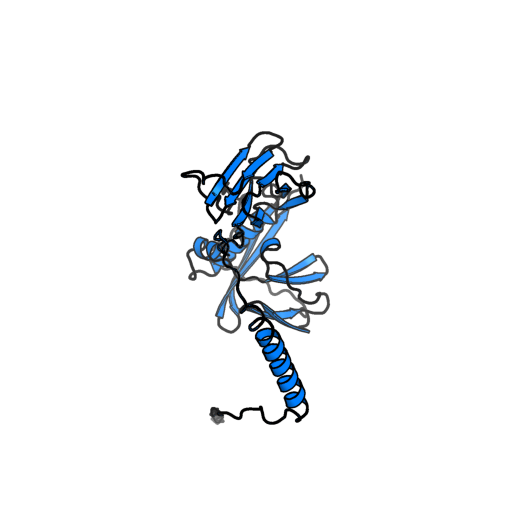 -2.136 1.00 75.50 229 ASP A CA 1
ATOM 1693 C C . ASP A 1 229 ? -4.971 0.135 -1.147 1.00 75.50 229 ASP A C 1
ATOM 1695 O O . ASP A 1 229 ? -4.916 0.522 0.021 1.00 75.50 229 ASP A O 1
ATOM 1699 N N . GLY A 1 230 ? -4.337 -0.968 -1.567 1.00 75.50 230 GLY A N 1
ATOM 1700 C CA . GLY A 1 230 ? -3.714 -1.943 -0.661 1.00 75.50 230 GLY A CA 1
ATOM 1701 C C . GLY A 1 230 ? -4.734 -2.725 0.179 1.00 75.50 230 GLY A C 1
ATOM 1702 O O . GLY A 1 230 ? -4.369 -3.424 1.124 1.00 75.50 230 GLY A O 1
ATOM 1703 N N . PHE A 1 231 ? -6.030 -2.585 -0.134 1.00 88.25 231 PHE A N 1
ATOM 1704 C CA . PHE A 1 231 ? -7.138 -3.233 0.561 1.00 88.25 231 PHE A CA 1
ATOM 1705 C C . PHE A 1 231 ? -8.175 -3.765 -0.414 1.00 88.25 231 PHE A C 1
ATOM 1707 O O . PHE A 1 231 ? -8.398 -3.185 -1.469 1.00 88.25 231 PHE A O 1
ATOM 1714 N N . THR A 1 232 ? -8.868 -4.827 -0.023 1.00 89.94 232 THR A N 1
ATOM 1715 C CA . THR A 1 232 ? -9.941 -5.440 -0.816 1.00 89.94 232 THR A CA 1
ATOM 1716 C C . THR A 1 232 ? -11.324 -4.953 -0.385 1.00 89.94 232 THR A C 1
ATOM 1718 O O . THR A 1 232 ? -12.270 -4.972 -1.179 1.00 89.94 232 THR A O 1
ATOM 1721 N N . ARG A 1 233 ? -11.471 -4.458 0.855 1.00 95.06 233 ARG A N 1
ATOM 1722 C CA . ARG A 1 233 ? -12.731 -3.898 1.377 1.00 95.06 233 ARG A CA 1
ATOM 1723 C C . ARG A 1 233 ? -12.531 -2.675 2.264 1.00 95.06 233 ARG A C 1
ATOM 1725 O O . ARG A 1 233 ? -11.506 -2.524 2.929 1.00 95.06 233 ARG A O 1
ATOM 1732 N N . LYS A 1 234 ? -13.576 -1.845 2.348 1.00 95.19 234 LYS A N 1
ATOM 1733 C CA . LYS A 1 234 ? -13.669 -0.698 3.265 1.00 95.19 234 LYS A CA 1
ATOM 1734 C C . LYS A 1 234 ? -15.092 -0.475 3.778 1.00 95.19 234 LYS A C 1
ATOM 1736 O O . LYS A 1 234 ? -16.044 -0.529 3.003 1.00 95.19 234 LYS A O 1
ATOM 1741 N N . GLN A 1 235 ? -15.200 -0.122 5.057 1.00 95.75 235 GLN A N 1
ATOM 1742 C CA . GLN A 1 235 ? -16.327 0.591 5.664 1.00 95.75 235 GLN A CA 1
ATOM 1743 C C . GLN A 1 235 ? -15.835 1.930 6.213 1.00 95.75 235 GLN A C 1
ATOM 1745 O O . GLN A 1 235 ? -14.728 2.032 6.749 1.00 95.75 235 GLN A O 1
ATOM 1750 N N . GLU A 1 236 ? -16.656 2.961 6.070 1.00 94.56 236 GLU A N 1
ATOM 1751 C CA . GLU A 1 236 ? -16.367 4.310 6.545 1.00 94.56 236 GLU A CA 1
ATOM 1752 C C . GLU A 1 236 ? -17.414 4.717 7.572 1.00 94.56 236 GLU A C 1
ATOM 1754 O O . GLU A 1 236 ? -18.602 4.476 7.397 1.00 94.56 236 GLU A O 1
ATOM 1759 N N . GLY A 1 237 ? -16.959 5.267 8.687 1.00 91.50 237 GLY A N 1
ATOM 1760 C CA . GLY A 1 237 ? -17.798 5.763 9.759 1.00 91.50 237 GLY A CA 1
ATOM 1761 C C . GLY A 1 237 ? -17.735 7.280 9.866 1.00 91.50 237 GLY A C 1
ATOM 1762 O O . GLY A 1 237 ? -16.934 7.966 9.224 1.00 91.50 237 GLY A O 1
ATOM 1763 N N . ARG A 1 238 ? -18.554 7.831 10.763 1.00 86.81 238 ARG A N 1
ATOM 1764 C CA . ARG A 1 238 ? -18.420 9.235 11.177 1.00 86.81 238 ARG A CA 1
ATOM 1765 C C . ARG A 1 238 ? -17.011 9.531 11.701 1.00 86.81 238 ARG A C 1
ATOM 1767 O O . ARG A 1 238 ? -16.307 8.652 12.183 1.00 86.81 238 ARG A O 1
ATOM 1774 N N . GLN A 1 239 ? -16.633 10.809 11.642 1.00 80.56 239 GLN A N 1
ATOM 1775 C CA . GLN A 1 239 ? -15.347 11.308 12.149 1.00 80.56 239 GLN A CA 1
ATOM 1776 C C . GLN A 1 239 ? -14.116 10.680 11.472 1.00 80.56 239 GLN A C 1
ATOM 1778 O O . GLN A 1 239 ? -13.051 10.630 12.075 1.00 80.56 239 GLN A O 1
ATOM 1783 N N . ARG A 1 240 ? -14.243 10.259 10.203 1.00 85.06 240 ARG A N 1
ATOM 1784 C CA . ARG A 1 240 ? -13.149 9.661 9.414 1.00 85.06 240 ARG A CA 1
ATOM 1785 C C . ARG A 1 240 ? -12.636 8.332 9.989 1.00 85.06 240 ARG A C 1
ATOM 1787 O O . ARG A 1 240 ? -11.498 7.954 9.729 1.00 85.06 240 ARG A O 1
ATOM 1794 N N . ALA A 1 241 ? -13.462 7.622 10.760 1.00 90.00 241 ALA A N 1
ATOM 1795 C CA . ALA A 1 241 ? -13.151 6.268 11.201 1.00 90.00 241 ALA A CA 1
ATOM 1796 C C . ALA A 1 241 ? -13.265 5.302 10.016 1.00 90.00 241 ALA A C 1
ATOM 1798 O O . ALA A 1 241 ? -14.244 5.349 9.276 1.00 90.00 241 ALA A O 1
ATOM 1799 N N . LEU A 1 242 ? -12.281 4.423 9.837 1.00 92.19 242 LEU A N 1
ATOM 1800 C CA . LEU A 1 242 ? -12.233 3.480 8.724 1.00 92.19 242 LEU A CA 1
ATOM 1801 C C . LEU A 1 242 ? -11.987 2.065 9.239 1.00 92.19 242 LEU A C 1
ATOM 1803 O O . LEU A 1 242 ? -11.139 1.856 10.103 1.00 92.19 242 LEU A O 1
ATOM 1807 N N . VAL A 1 243 ? -12.679 1.094 8.649 1.00 92.88 243 VAL A N 1
ATOM 1808 C CA . VAL A 1 243 ? -12.341 -0.328 8.761 1.00 92.88 243 VAL A CA 1
ATOM 1809 C C . VAL A 1 243 ? -11.998 -0.812 7.365 1.00 92.88 243 VAL A C 1
ATOM 1811 O O . VAL A 1 243 ? -12.807 -0.671 6.451 1.00 92.88 243 VAL A O 1
ATOM 1814 N N . LYS A 1 244 ? -10.800 -1.366 7.195 1.00 92.56 244 LYS A N 1
ATOM 1815 C CA . LYS A 1 244 ? -10.348 -1.962 5.938 1.00 92.56 244 LYS A CA 1
ATOM 1816 C C . LYS A 1 244 ? -9.833 -3.371 6.195 1.00 92.56 244 LYS A C 1
ATOM 1818 O O . LYS A 1 244 ? -9.260 -3.618 7.256 1.00 92.56 244 LYS A O 1
ATOM 1823 N N . SER A 1 245 ? -10.012 -4.259 5.228 1.00 93.19 245 SER A N 1
ATOM 1824 C CA . SER A 1 245 ? -9.482 -5.622 5.265 1.00 93.19 245 SER A CA 1
ATOM 1825 C C . SER A 1 245 ? -8.746 -5.946 3.973 1.00 93.19 245 SER A C 1
ATOM 1827 O O . SER A 1 245 ? -8.992 -5.336 2.930 1.00 93.19 245 SER A O 1
ATOM 1829 N N . THR A 1 246 ? -7.781 -6.850 4.101 1.00 90.75 246 THR A N 1
ATOM 1830 C CA . THR A 1 246 ? -7.007 -7.436 3.011 1.00 90.75 246 THR A CA 1
ATOM 1831 C C . THR A 1 246 ? -6.320 -8.698 3.514 1.00 90.75 246 THR A C 1
ATOM 1833 O O . THR A 1 246 ? -6.214 -8.913 4.728 1.00 90.75 246 THR A O 1
ATOM 1836 N N . GLN A 1 247 ? -5.834 -9.515 2.589 1.00 89.62 247 GLN A N 1
ATOM 1837 C CA . GLN A 1 247 ? -4.860 -10.548 2.905 1.00 89.62 247 GLN A CA 1
ATOM 1838 C C . GLN A 1 247 ? -3.479 -9.897 3.049 1.00 89.62 247 GLN A C 1
ATOM 1840 O O . GLN A 1 247 ? -3.136 -9.000 2.285 1.00 89.62 247 GLN A O 1
ATOM 1845 N N . VAL A 1 248 ? -2.706 -10.312 4.053 1.00 86.56 248 VAL A N 1
ATOM 1846 C CA . VAL A 1 248 ? -1.329 -9.827 4.219 1.00 86.56 248 VAL A CA 1
ATOM 1847 C C . VAL A 1 248 ? -0.461 -10.435 3.120 1.00 86.56 248 VAL A C 1
ATOM 1849 O O . VAL A 1 248 ? -0.511 -11.648 2.918 1.00 86.56 248 VAL A O 1
ATOM 1852 N N . ASP A 1 249 ? 0.320 -9.598 2.438 1.00 82.56 249 ASP A N 1
ATOM 1853 C CA . ASP A 1 249 ? 1.212 -10.025 1.360 1.00 82.56 249 ASP A CA 1
ATOM 1854 C C . ASP A 1 249 ? 2.333 -10.943 1.861 1.00 82.56 249 ASP A C 1
ATOM 1856 O O . ASP A 1 249 ? 2.865 -10.769 2.964 1.00 82.56 249 ASP A O 1
ATOM 1860 N N . ASP A 1 250 ? 2.740 -11.889 1.012 1.00 78.69 250 ASP A N 1
ATOM 1861 C CA . ASP A 1 250 ? 3.789 -12.867 1.322 1.00 78.69 250 ASP A CA 1
ATOM 1862 C C . ASP A 1 250 ? 5.129 -12.199 1.671 1.00 78.69 250 ASP A C 1
ATOM 1864 O O . ASP A 1 250 ? 5.863 -12.703 2.520 1.00 78.69 250 ASP A O 1
ATOM 1868 N N . ASP A 1 251 ? 5.422 -11.031 1.096 1.00 75.12 251 ASP A N 1
ATOM 1869 C CA . ASP A 1 251 ? 6.637 -10.264 1.387 1.00 75.12 251 ASP A CA 1
ATOM 1870 C C . ASP A 1 251 ? 6.632 -9.692 2.814 1.00 75.12 251 ASP A C 1
ATOM 1872 O O . ASP A 1 251 ? 7.648 -9.743 3.511 1.00 75.12 251 ASP A O 1
ATOM 1876 N N . ILE A 1 252 ? 5.478 -9.206 3.291 1.00 79.25 252 ILE A N 1
ATOM 1877 C CA . ILE A 1 252 ? 5.307 -8.730 4.675 1.00 79.25 252 ILE A CA 1
ATOM 1878 C C . ILE A 1 252 ? 5.400 -9.919 5.636 1.00 79.25 252 ILE A C 1
ATOM 1880 O O . ILE A 1 252 ? 6.073 -9.842 6.667 1.00 79.25 252 ILE A O 1
ATOM 1884 N N . MET A 1 253 ? 4.775 -11.044 5.275 1.00 80.88 253 MET A N 1
ATOM 1885 C CA . MET A 1 253 ? 4.874 -12.289 6.037 1.00 80.88 253 MET A CA 1
ATOM 1886 C C . MET A 1 253 ? 6.325 -12.785 6.126 1.00 80.88 253 MET A C 1
ATOM 1888 O O . MET A 1 253 ? 6.762 -13.220 7.191 1.00 80.88 253 MET A O 1
ATOM 1892 N N . ALA A 1 254 ? 7.091 -12.702 5.037 1.00 76.25 254 ALA A N 1
ATOM 1893 C CA . ALA A 1 254 ? 8.495 -13.095 4.995 1.00 76.25 254 ALA A CA 1
ATOM 1894 C C . ALA A 1 254 ? 9.383 -12.150 5.820 1.00 76.25 254 ALA A C 1
ATOM 1896 O O . ALA A 1 254 ? 10.226 -12.622 6.586 1.00 76.25 254 ALA A O 1
ATOM 1897 N N . ALA A 1 255 ? 9.163 -10.834 5.724 1.00 69.75 255 ALA A N 1
ATOM 1898 C CA . ALA A 1 255 ? 9.890 -9.826 6.497 1.00 69.75 255 ALA A CA 1
ATOM 1899 C C . ALA A 1 255 ? 9.686 -9.985 8.014 1.00 69.75 255 ALA A C 1
ATOM 1901 O O . ALA A 1 255 ? 10.613 -9.758 8.790 1.00 69.75 255 ALA A O 1
ATOM 1902 N N . ALA A 1 256 ? 8.504 -10.444 8.430 1.00 77.62 256 ALA A N 1
ATOM 1903 C CA . ALA A 1 256 ? 8.183 -10.766 9.819 1.00 77.62 256 ALA A CA 1
ATOM 1904 C C . ALA A 1 256 ? 8.807 -12.087 10.329 1.00 77.62 256 ALA A C 1
ATOM 1906 O O . ALA A 1 256 ? 8.564 -12.473 11.472 1.00 77.62 256 ALA A O 1
ATOM 1907 N N . GLY A 1 257 ? 9.590 -12.801 9.509 1.00 68.12 257 GLY A N 1
ATOM 1908 C CA . GLY A 1 257 ? 10.179 -14.097 9.868 1.00 68.12 257 GLY A CA 1
ATOM 1909 C C . GLY A 1 257 ? 9.270 -15.307 9.602 1.00 68.12 257 GLY A C 1
ATOM 1910 O O . GLY A 1 257 ? 9.517 -16.388 10.138 1.00 68.12 257 GLY A O 1
ATOM 1911 N N . GLY A 1 258 ? 8.234 -15.153 8.768 1.00 62.84 258 GLY A N 1
ATOM 1912 C CA . GLY A 1 258 ? 7.307 -16.213 8.357 1.00 62.84 258 GLY A CA 1
ATOM 1913 C C . GLY A 1 258 ? 6.026 -16.301 9.197 1.00 62.84 258 GLY A C 1
ATOM 1914 O O . GLY A 1 258 ? 5.686 -15.413 9.972 1.00 62.84 258 GLY A O 1
ATOM 1915 N N . THR A 1 259 ? 5.290 -17.412 9.068 1.00 56.78 259 THR A N 1
ATOM 1916 C CA . THR A 1 259 ? 3.959 -17.629 9.685 1.00 56.78 259 THR A CA 1
ATOM 1917 C C . THR A 1 259 ? 3.963 -17.774 11.218 1.00 56.78 259 THR A C 1
ATOM 1919 O O . THR A 1 259 ? 2.934 -18.117 11.797 1.00 56.78 259 THR A O 1
ATOM 1922 N N . GLY A 1 260 ? 5.110 -17.603 11.881 1.00 59.97 260 GLY A N 1
ATOM 1923 C CA . GLY A 1 260 ? 5.326 -18.039 13.264 1.00 59.97 260 GLY A CA 1
ATOM 1924 C C . GLY A 1 260 ? 5.004 -17.011 14.350 1.00 59.97 260 GLY A C 1
ATOM 1925 O O . GLY A 1 260 ? 4.590 -17.407 15.437 1.00 59.97 260 GLY A O 1
ATOM 1926 N N . GLU A 1 261 ? 5.156 -15.711 14.085 1.00 83.94 261 GLU A N 1
ATOM 1927 C CA . GLU A 1 261 ? 4.999 -14.681 15.118 1.00 83.94 261 GLU A CA 1
ATOM 1928 C C . GLU A 1 261 ? 4.012 -13.600 14.662 1.00 83.94 261 GLU A C 1
ATOM 1930 O O . GLU A 1 261 ? 4.377 -12.592 14.066 1.00 83.94 261 GLU A O 1
ATOM 1935 N N . LEU A 1 262 ? 2.721 -13.810 14.954 1.00 91.50 262 LEU A N 1
ATOM 1936 C CA . LEU A 1 262 ? 1.626 -12.893 14.588 1.00 91.50 262 LEU A CA 1
ATOM 1937 C C . LEU A 1 262 ? 1.855 -11.449 15.062 1.00 91.50 262 LEU A C 1
ATOM 1939 O O . LEU A 1 262 ? 1.338 -10.513 14.457 1.00 91.50 262 LEU A O 1
ATOM 1943 N N . ARG A 1 263 ? 2.644 -11.273 16.127 1.00 91.69 263 ARG A N 1
ATOM 1944 C CA . ARG A 1 263 ? 3.128 -9.966 16.569 1.00 91.69 263 ARG A CA 1
ATOM 1945 C C . ARG A 1 263 ? 4.025 -9.309 15.523 1.00 91.69 263 ARG A C 1
ATOM 1947 O O . ARG A 1 263 ? 3.734 -8.191 15.127 1.00 91.69 263 ARG A O 1
ATOM 1954 N N . GLY A 1 264 ? 5.061 -10.010 15.063 1.00 89.81 264 GLY A N 1
ATOM 1955 C CA . GLY A 1 264 ? 5.973 -9.503 14.038 1.00 89.81 264 GLY A CA 1
ATOM 1956 C C . GLY A 1 264 ? 5.240 -9.165 12.742 1.00 89.81 264 GLY A C 1
ATOM 1957 O O . GLY A 1 264 ? 5.535 -8.156 12.113 1.00 89.81 264 GLY A O 1
ATOM 1958 N N . VAL A 1 265 ? 4.215 -9.946 12.386 1.00 91.31 265 VAL A N 1
ATOM 1959 C CA . VAL A 1 265 ? 3.343 -9.635 11.241 1.00 91.31 265 VAL A CA 1
ATOM 1960 C C . VAL A 1 265 ? 2.555 -8.343 11.479 1.00 91.31 265 VAL A C 1
ATOM 1962 O O . VAL A 1 265 ? 2.510 -7.489 10.598 1.00 91.31 265 VAL A O 1
ATOM 1965 N N . ALA A 1 266 ? 1.949 -8.165 12.658 1.00 92.50 266 ALA A N 1
ATOM 1966 C CA . ALA A 1 266 ? 1.229 -6.936 12.998 1.00 92.50 266 ALA A CA 1
ATOM 1967 C C . ALA A 1 266 ? 2.151 -5.702 12.986 1.00 92.50 266 ALA A C 1
ATOM 1969 O O . ALA A 1 266 ? 1.766 -4.665 12.443 1.00 92.50 266 ALA A O 1
ATOM 1970 N N . ASP A 1 267 ? 3.367 -5.836 13.524 1.00 88.19 267 ASP A N 1
ATOM 1971 C CA . ASP A 1 267 ? 4.398 -4.795 13.495 1.00 88.19 267 ASP A CA 1
ATOM 1972 C C . ASP A 1 267 ? 4.766 -4.435 12.042 1.00 88.19 267 ASP A C 1
ATOM 1974 O O . ASP A 1 267 ? 4.682 -3.267 11.656 1.00 88.19 267 ASP A O 1
ATOM 1978 N N . ALA A 1 268 ? 5.062 -5.438 11.206 1.00 86.50 268 ALA A N 1
ATOM 1979 C CA . ALA A 1 268 ? 5.430 -5.250 9.802 1.00 86.50 268 ALA A CA 1
ATOM 1980 C C . ALA A 1 268 ? 4.307 -4.608 8.968 1.00 86.50 268 ALA A C 1
ATOM 1982 O O . ALA A 1 268 ? 4.569 -3.719 8.158 1.00 86.50 268 ALA A O 1
ATOM 1983 N N . VAL A 1 269 ? 3.043 -4.991 9.191 1.00 88.50 269 VAL A N 1
ATOM 1984 C CA . VAL A 1 269 ? 1.891 -4.351 8.531 1.00 88.50 269 VAL A CA 1
ATOM 1985 C C . VAL A 1 269 ? 1.778 -2.876 8.928 1.00 88.50 269 VAL A C 1
ATOM 1987 O O . VAL A 1 269 ? 1.509 -2.028 8.075 1.00 88.50 269 VAL A O 1
ATOM 1990 N N . MET A 1 270 ? 1.977 -2.545 10.208 1.00 87.12 270 MET A N 1
ATOM 1991 C CA . MET A 1 270 ? 1.938 -1.153 10.666 1.00 87.12 270 MET A CA 1
ATOM 1992 C C . MET A 1 270 ? 3.096 -0.331 10.098 1.00 87.12 270 MET A C 1
ATOM 1994 O O . MET A 1 270 ? 2.887 0.826 9.728 1.00 87.12 270 MET A O 1
ATOM 1998 N N . ASP A 1 271 ? 4.284 -0.920 9.974 1.00 81.50 271 ASP A N 1
ATOM 1999 C CA . ASP A 1 271 ? 5.431 -0.271 9.338 1.00 81.50 271 ASP A CA 1
ATOM 2000 C C . ASP A 1 271 ? 5.215 0.010 7.862 1.00 81.50 271 ASP A C 1
ATOM 2002 O O . ASP A 1 271 ? 5.507 1.117 7.397 1.00 81.50 271 ASP A O 1
ATOM 2006 N N . GLU A 1 272 ? 4.654 -0.954 7.138 1.00 80.12 272 GLU A N 1
ATOM 2007 C CA . GLU A 1 272 ? 4.337 -0.783 5.727 1.00 80.12 272 GLU A CA 1
ATOM 2008 C C . GLU A 1 272 ? 3.322 0.349 5.536 1.00 80.12 272 GLU A C 1
ATOM 2010 O O . GLU A 1 272 ? 3.544 1.261 4.740 1.00 80.12 272 GLU A O 1
ATOM 2015 N N . ARG A 1 273 ? 2.255 0.391 6.346 1.00 80.00 273 ARG A N 1
ATOM 2016 C CA . ARG A 1 273 ? 1.289 1.501 6.292 1.00 80.00 273 ARG A CA 1
ATOM 2017 C C . ARG A 1 273 ? 1.915 2.834 6.645 1.00 80.00 273 ARG A C 1
ATOM 2019 O O . ARG A 1 273 ? 1.659 3.831 5.972 1.00 80.00 273 ARG A O 1
ATOM 2026 N N . ARG A 1 274 ? 2.743 2.867 7.690 1.00 75.75 274 ARG A N 1
ATOM 2027 C CA . ARG A 1 274 ? 3.413 4.094 8.115 1.00 75.75 274 ARG A CA 1
ATOM 2028 C C . ARG A 1 274 ? 4.252 4.684 6.995 1.00 75.75 274 ARG A C 1
ATOM 2030 O O . ARG A 1 274 ? 4.285 5.902 6.835 1.00 75.75 274 ARG A O 1
ATOM 2037 N N . ARG A 1 275 ? 4.904 3.814 6.221 1.00 69.31 275 ARG A N 1
ATOM 2038 C CA . ARG A 1 275 ? 5.743 4.200 5.093 1.00 69.31 275 ARG A CA 1
ATOM 2039 C C . ARG A 1 275 ? 4.981 4.998 4.032 1.00 69.31 275 ARG A C 1
ATOM 2041 O O . ARG A 1 275 ? 5.591 5.892 3.447 1.00 69.31 275 ARG A O 1
ATOM 2048 N N . TYR A 1 276 ? 3.700 4.696 3.805 1.00 67.75 276 TYR A N 1
ATOM 2049 C CA . TYR A 1 276 ? 2.913 5.270 2.704 1.00 67.75 276 TYR A CA 1
ATOM 2050 C C . TYR A 1 276 ? 1.868 6.298 3.136 1.00 67.75 276 TYR A C 1
ATOM 2052 O O . TYR A 1 276 ? 1.585 7.230 2.388 1.00 67.75 276 TYR A O 1
ATOM 2060 N N . GLU A 1 277 ? 1.284 6.150 4.325 1.00 70.69 277 GLU A N 1
ATOM 2061 C CA . GLU A 1 277 ? 0.146 6.975 4.742 1.00 70.69 277 GLU A CA 1
ATOM 2062 C C . GLU A 1 277 ? 0.556 8.282 5.444 1.00 70.69 277 GLU A C 1
ATOM 2064 O O . GLU A 1 277 ? -0.231 9.232 5.451 1.00 70.69 277 GLU A O 1
ATOM 2069 N N . TYR A 1 278 ? 1.768 8.374 6.015 1.00 70.69 278 TYR A N 1
ATOM 2070 C CA . TYR A 1 278 ? 2.168 9.519 6.848 1.00 70.69 278 TYR A CA 1
ATOM 2071 C C . TYR A 1 278 ? 3.511 10.131 6.420 1.00 70.69 278 TYR A C 1
ATOM 2073 O O . TYR A 1 278 ? 4.468 9.399 6.156 1.00 70.69 278 TYR A O 1
ATOM 2081 N N . PRO A 1 279 ? 3.642 11.475 6.390 1.00 66.12 279 PRO A N 1
ATOM 2082 C CA . PRO A 1 279 ? 4.924 12.113 6.109 1.00 66.12 279 PRO A CA 1
ATOM 2083 C C . PRO A 1 279 ? 5.943 11.777 7.206 1.00 66.12 279 PRO A C 1
ATOM 2085 O O . PRO A 1 279 ? 5.715 12.058 8.387 1.00 66.12 279 PRO A O 1
ATOM 2088 N N . ARG A 1 280 ? 7.076 11.181 6.811 1.00 63.72 280 ARG A N 1
ATOM 2089 C CA . ARG A 1 280 ? 8.098 10.643 7.730 1.00 63.72 280 ARG A CA 1
ATOM 2090 C C . ARG A 1 280 ? 8.701 11.697 8.670 1.00 63.72 280 ARG A C 1
ATOM 2092 O O . ARG A 1 280 ? 9.178 11.345 9.738 1.00 63.72 280 ARG A O 1
ATOM 2099 N N . ASP A 1 281 ? 8.691 12.968 8.281 1.00 68.12 281 ASP A N 1
ATOM 2100 C CA . ASP A 1 281 ? 9.255 14.095 9.032 1.00 68.12 281 ASP A CA 1
ATOM 2101 C C . ASP A 1 281 ? 8.247 14.786 9.966 1.00 68.12 281 ASP A C 1
ATOM 2103 O O . ASP A 1 281 ? 8.621 15.673 10.730 1.00 68.12 281 ASP A O 1
ATOM 2107 N N . GLN A 1 282 ? 6.967 14.409 9.906 1.00 71.69 282 GLN A N 1
ATOM 2108 C CA . GLN A 1 282 ? 5.883 15.131 10.582 1.00 71.69 282 GLN A CA 1
ATOM 2109 C C . GLN A 1 282 ? 5.094 14.276 11.564 1.00 71.69 282 GLN A C 1
ATOM 2111 O O . GLN A 1 282 ? 4.208 14.814 12.223 1.00 71.69 282 GLN A O 1
ATOM 2116 N N . ALA A 1 283 ? 5.376 12.979 11.667 1.00 77.81 283 ALA A N 1
ATOM 2117 C CA . ALA A 1 283 ? 4.608 12.067 12.498 1.00 77.81 283 ALA A CA 1
ATOM 2118 C C . ALA A 1 283 ? 5.511 11.115 13.290 1.00 77.81 283 ALA A C 1
ATOM 2120 O O . ALA A 1 283 ? 6.381 10.452 12.724 1.00 77.81 283 ALA A O 1
ATOM 2121 N N . ILE A 1 284 ? 5.257 11.012 14.595 1.00 80.44 284 ILE A N 1
ATOM 2122 C CA . ILE A 1 284 ? 5.810 9.963 15.456 1.00 80.44 284 ILE A CA 1
ATOM 2123 C C . ILE A 1 284 ? 4.724 8.919 15.695 1.00 80.44 284 ILE A C 1
ATOM 2125 O O . ILE A 1 284 ? 3.592 9.264 16.036 1.00 80.44 284 ILE A O 1
ATOM 2129 N N . LEU A 1 285 ? 5.079 7.646 15.527 1.00 83.69 285 LEU A N 1
ATOM 2130 C CA . LEU A 1 285 ? 4.218 6.518 15.859 1.00 83.69 285 LEU A CA 1
ATOM 2131 C C . LEU A 1 285 ? 4.608 5.967 17.232 1.00 83.69 285 LEU A C 1
ATOM 2133 O O . LEU A 1 285 ? 5.781 5.697 17.498 1.00 83.69 285 LEU A O 1
ATOM 2137 N N . VAL A 1 286 ? 3.614 5.81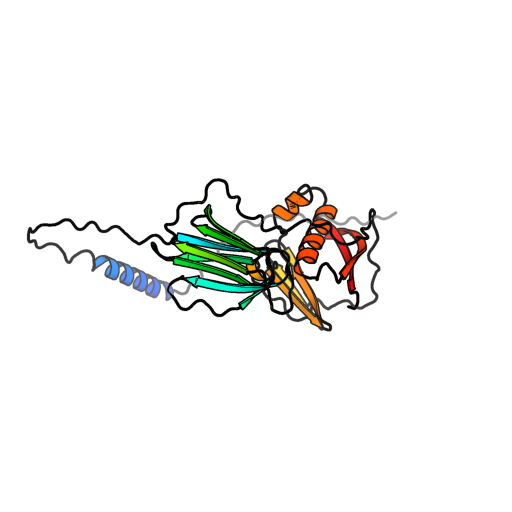9 18.102 1.00 88.44 286 VAL A N 1
ATOM 2138 C CA . VAL A 1 286 ? 3.783 5.299 19.461 1.00 88.44 286 VAL A CA 1
ATOM 2139 C C . VAL A 1 286 ? 2.842 4.125 19.644 1.00 88.44 286 VAL A C 1
ATOM 2141 O O . VAL A 1 286 ? 1.627 4.294 19.563 1.00 88.44 286 VAL A O 1
ATOM 2144 N N . ASP A 1 287 ? 3.384 2.944 19.920 1.00 91.81 287 ASP A N 1
ATOM 2145 C CA . ASP A 1 287 ? 2.551 1.794 20.252 1.00 91.81 287 ASP A CA 1
ATOM 2146 C C . ASP A 1 287 ? 1.973 1.974 21.654 1.00 91.81 287 ASP A C 1
ATOM 2148 O O . ASP A 1 287 ? 2.697 2.156 22.635 1.00 91.81 287 ASP A O 1
ATOM 2152 N N . VAL A 1 288 ? 0.648 1.917 21.747 1.00 93.94 288 VAL A N 1
ATOM 2153 C CA . VAL A 1 288 ? -0.090 2.096 23.004 1.00 93.94 288 VAL A CA 1
ATOM 2154 C C . VAL A 1 288 ? -0.700 0.797 23.511 1.00 93.94 288 VAL A C 1
ATOM 2156 O O . VAL A 1 288 ? -0.965 0.673 24.706 1.00 93.94 288 VAL A O 1
ATOM 2159 N N . ALA A 1 289 ? -0.873 -0.199 22.640 1.00 94.62 289 ALA A N 1
ATOM 2160 C CA . ALA A 1 289 ? -1.238 -1.551 23.037 1.00 94.62 289 ALA A CA 1
ATOM 2161 C C . ALA A 1 289 ? -0.710 -2.593 22.049 1.00 94.62 289 ALA A C 1
ATOM 2163 O O . ALA A 1 289 ? -0.643 -2.355 20.849 1.00 94.62 289 ALA A O 1
ATOM 2164 N N . SER A 1 290 ? -0.370 -3.771 22.563 1.00 95.12 290 SER A N 1
ATOM 2165 C CA . SER A 1 290 ? 0.079 -4.916 21.773 1.00 95.12 290 SER A CA 1
ATOM 2166 C C . SER A 1 290 ? -0.274 -6.176 22.550 1.00 95.12 290 SER A C 1
ATOM 2168 O O . SER A 1 290 ? 0.210 -6.363 23.669 1.00 95.12 290 SER A O 1
ATOM 2170 N N . GLN A 1 291 ? -1.171 -7.012 22.030 1.00 95.88 291 GLN A N 1
ATOM 2171 C CA . GLN A 1 291 ? -1.648 -8.187 22.759 1.00 95.88 291 GLN A CA 1
ATOM 2172 C C . GLN A 1 291 ? -2.048 -9.351 21.845 1.00 95.88 291 GLN A C 1
ATOM 2174 O O . GLN A 1 291 ? -2.601 -9.126 20.765 1.00 95.88 291 GLN A O 1
ATOM 2179 N N . PRO A 1 292 ? -1.871 -10.602 22.307 1.00 95.69 292 PRO A N 1
ATOM 2180 C CA . PRO A 1 292 ? -2.497 -11.746 21.666 1.00 95.69 292 PRO A CA 1
ATOM 2181 C C . PRO A 1 292 ? -4.011 -11.719 21.897 1.00 95.69 292 PRO A C 1
ATOM 2183 O O . PRO A 1 292 ? -4.496 -11.272 22.942 1.00 95.69 292 PRO A O 1
ATOM 2186 N N . LEU A 1 293 ? -4.763 -12.259 20.945 1.00 95.12 293 LEU A N 1
ATOM 2187 C CA . LEU A 1 293 ? -6.190 -12.528 21.085 1.00 95.12 293 LEU A CA 1
ATOM 2188 C C . LEU A 1 293 ? -6.588 -13.799 20.328 1.00 95.12 293 LEU A C 1
ATOM 2190 O O . LEU A 1 293 ? -5.775 -14.432 19.656 1.00 95.12 293 LEU A O 1
ATOM 2194 N N . LYS A 1 294 ? -7.861 -14.175 20.455 1.00 94.19 294 LYS A N 1
ATOM 2195 C CA . LYS A 1 294 ? -8.461 -15.284 19.715 1.00 94.19 294 LYS A CA 1
ATOM 2196 C C . LYS A 1 294 ? -9.613 -14.770 18.861 1.00 94.19 294 LYS A C 1
ATOM 2198 O O . LYS A 1 294 ? -10.492 -14.092 19.387 1.00 94.19 294 LYS A O 1
ATOM 2203 N N . VAL A 1 295 ? -9.626 -15.132 17.582 1.00 90.81 295 VAL A N 1
ATOM 2204 C CA . VAL A 1 295 ? -10.757 -14.906 16.665 1.00 90.81 295 VAL A CA 1
ATOM 2205 C C . VAL A 1 295 ? -11.234 -16.272 16.201 1.00 90.81 295 VAL A C 1
ATOM 2207 O O . VAL A 1 295 ? -10.462 -17.019 15.607 1.00 90.81 295 VAL A O 1
ATOM 2210 N N . ASP A 1 296 ? -12.459 -16.650 16.562 1.00 90.00 296 ASP A N 1
ATOM 2211 C CA . ASP A 1 296 ? -13.037 -17.969 16.257 1.00 90.00 296 ASP A CA 1
ATOM 2212 C C . ASP A 1 296 ? -12.111 -19.149 16.613 1.00 90.00 296 ASP A C 1
ATOM 2214 O O . ASP A 1 296 ? -11.955 -20.122 15.876 1.00 90.00 296 ASP A O 1
ATOM 2218 N N . GLY A 1 297 ? -11.438 -19.039 17.764 1.00 92.81 297 GLY A N 1
ATOM 2219 C CA . GLY A 1 297 ? -10.495 -20.039 18.275 1.00 92.81 297 GLY A CA 1
ATOM 2220 C C . GLY A 1 297 ? -9.096 -20.006 17.644 1.00 92.81 297 GLY A C 1
ATOM 2221 O O . GLY A 1 297 ? -8.187 -20.658 18.166 1.00 92.81 297 GLY A O 1
ATOM 2222 N N . ARG A 1 298 ? -8.885 -19.218 16.585 1.00 91.88 298 ARG A N 1
ATOM 2223 C CA . ARG A 1 298 ? -7.579 -19.030 15.939 1.00 91.88 298 ARG A CA 1
ATOM 2224 C C . ARG A 1 298 ? -6.759 -17.976 16.667 1.00 91.88 298 ARG A C 1
ATOM 2226 O O . ARG A 1 298 ? -7.312 -17.006 17.183 1.00 91.88 298 ARG A O 1
ATOM 2233 N N . ASP A 1 299 ? -5.449 -18.186 16.720 1.00 93.69 299 ASP A N 1
ATOM 2234 C CA . ASP A 1 299 ? -4.517 -17.182 17.223 1.00 93.69 299 ASP A CA 1
ATOM 2235 C C . ASP A 1 299 ? -4.540 -15.937 16.341 1.00 93.69 299 ASP A C 1
ATOM 2237 O O . ASP A 1 299 ? -4.547 -16.021 15.115 1.00 93.69 299 ASP A O 1
ATOM 2241 N N . ALA A 1 300 ? -4.572 -14.783 16.994 1.00 93.62 300 ALA A N 1
ATOM 2242 C CA . ALA A 1 300 ? -4.533 -13.474 16.373 1.00 93.62 300 ALA A CA 1
ATOM 2243 C C . ALA A 1 300 ? -3.709 -12.524 17.250 1.00 93.62 300 ALA A C 1
ATOM 2245 O O . ALA A 1 300 ? -3.469 -12.782 18.434 1.00 93.62 300 ALA A O 1
ATOM 2246 N N . TRP A 1 301 ? -3.285 -11.408 16.668 1.00 94.94 301 TRP A N 1
ATOM 2247 C CA . TRP A 1 301 ? -2.573 -10.357 17.380 1.00 94.94 301 TRP A CA 1
ATOM 2248 C C . TRP A 1 301 ? -3.209 -9.003 17.089 1.00 94.94 301 TRP A C 1
ATOM 2250 O O . TRP A 1 301 ? -3.645 -8.748 15.968 1.00 94.94 301 TRP A O 1
ATOM 2260 N N . LEU A 1 302 ? -3.279 -8.149 18.106 1.00 95.25 302 LEU A N 1
ATOM 2261 C CA . LEU A 1 302 ? -3.776 -6.782 18.003 1.00 95.25 302 LEU A CA 1
ATOM 2262 C C . LEU A 1 302 ? -2.668 -5.828 18.409 1.00 95.25 302 LEU A C 1
ATOM 2264 O O . LEU A 1 302 ? -2.141 -5.920 19.517 1.00 95.25 302 LEU A O 1
ATOM 2268 N N . LEU A 1 303 ? -2.373 -4.903 17.507 1.00 94.88 303 LEU A N 1
ATOM 2269 C CA . LEU A 1 303 ? -1.480 -3.777 17.713 1.00 94.88 303 LEU A CA 1
ATOM 2270 C C . LEU A 1 303 ? -2.296 -2.493 17.581 1.00 94.88 303 LEU A C 1
ATOM 2272 O O . LEU A 1 303 ? -3.104 -2.356 16.661 1.00 94.88 303 LEU A O 1
ATOM 2276 N N . VAL A 1 304 ? -2.107 -1.573 18.520 1.00 94.50 304 VAL A N 1
ATOM 2277 C CA . VAL A 1 304 ? -2.729 -0.251 18.504 1.00 94.50 304 VAL A CA 1
ATOM 2278 C C . VAL A 1 304 ? -1.633 0.778 18.679 1.00 94.50 304 VAL A C 1
ATOM 2280 O O . VAL A 1 304 ? -0.887 0.733 19.660 1.00 94.50 304 VAL A O 1
ATOM 2283 N N . SER A 1 305 ? -1.587 1.727 17.753 1.00 92.12 305 SER A N 1
ATOM 2284 C CA . SER A 1 305 ? -0.603 2.799 17.758 1.00 92.12 305 SER A CA 1
ATOM 2285 C C . SER A 1 305 ? -1.297 4.152 17.645 1.00 92.12 305 SER A C 1
ATOM 2287 O O . SER A 1 305 ? -2.306 4.301 16.952 1.00 92.12 305 SER A O 1
ATOM 2289 N N . GLU A 1 306 ? -0.744 5.146 18.324 1.00 90.44 306 GLU A N 1
ATOM 2290 C CA . GLU A 1 306 ? -1.098 6.547 18.153 1.00 90.44 306 GLU A CA 1
ATOM 2291 C C . GLU A 1 306 ? -0.121 7.217 17.192 1.00 90.44 306 GLU A C 1
ATOM 2293 O O . GLU A 1 306 ? 1.077 6.928 17.197 1.00 90.44 306 GLU A O 1
ATOM 2298 N N . ILE A 1 307 ? -0.635 8.148 16.387 1.00 87.06 307 ILE A N 1
ATOM 2299 C CA . ILE A 1 307 ? 0.164 8.933 15.447 1.00 87.06 307 ILE A CA 1
ATOM 2300 C C . ILE A 1 307 ? 0.132 10.387 15.896 1.00 87.06 307 ILE A C 1
ATOM 2302 O O . ILE A 1 307 ? -0.915 11.036 15.903 1.00 87.06 307 ILE A O 1
ATOM 2306 N N . HIS A 1 308 ? 1.290 10.884 16.315 1.00 85.06 308 HIS A N 1
ATOM 2307 C CA . HIS A 1 308 ? 1.463 12.220 16.865 1.00 85.06 308 HIS A CA 1
ATOM 2308 C C . HIS A 1 308 ? 2.060 13.109 15.784 1.00 85.06 308 HIS A C 1
ATOM 2310 O O . HIS A 1 308 ? 3.224 12.956 15.420 1.00 85.06 308 HIS A O 1
ATOM 2316 N N . PHE A 1 309 ? 1.253 14.031 15.262 1.00 83.12 309 PHE A N 1
ATOM 2317 C CA . PHE A 1 309 ? 1.705 14.973 14.245 1.00 83.12 309 PHE A CA 1
ATOM 2318 C C . PHE A 1 309 ? 2.399 16.177 14.887 1.00 83.12 309 PHE A C 1
ATOM 2320 O O . PHE A 1 309 ? 1.849 16.809 15.793 1.00 83.12 309 PHE A O 1
ATOM 2327 N N . HIS A 1 310 ? 3.577 16.538 14.389 1.00 77.81 310 HIS A N 1
ATOM 2328 C CA . HIS A 1 310 ? 4.264 17.763 14.780 1.00 77.81 310 HIS A CA 1
ATOM 2329 C C . HIS A 1 310 ? 3.932 18.899 13.822 1.00 77.81 310 HIS A C 1
ATOM 2331 O O . HIS A 1 310 ? 3.830 18.728 12.607 1.00 77.81 310 HIS A O 1
ATOM 2337 N N . LYS A 1 311 ? 3.735 20.085 14.397 1.00 60.22 311 LYS A N 1
ATOM 2338 C CA . LYS A 1 311 ? 3.472 21.304 13.639 1.00 60.22 311 LYS A CA 1
ATOM 2339 C C . LYS A 1 311 ? 4.774 21.759 12.977 1.00 60.22 311 LYS A C 1
ATOM 2341 O O . LYS A 1 311 ? 5.792 21.832 13.664 1.00 60.22 311 LYS A O 1
ATOM 2346 N N . ARG A 1 312 ? 4.719 22.058 11.678 1.00 54.75 312 ARG A N 1
ATOM 2347 C CA . ARG A 1 312 ? 5.759 22.847 11.007 1.00 54.75 312 ARG A CA 1
ATOM 2348 C C . ARG A 1 312 ? 5.773 24.277 11.538 1.00 54.75 312 ARG A C 1
ATOM 2350 O O . ARG A 1 312 ? 4.672 24.787 11.865 1.00 54.75 312 ARG A O 1
#

InterPro domains:
  IPR038468 Transport accessory protein MmpS, C-terminal [G3DSA:2.60.40.2880] (68-157)

Mean predicted aligned error: 18.25 Å

Sequence (312 aa):
MTQTSQPGREFHSGRGKKTLDRIPGGFYLVAALVILFEVVSLGAVGLALAIGDPSDDGASPDKEARRVEVTYIATGDHPSVNLSVGNANDSHESRRIVTLPYRETVEMAPGADFYLDVTSREDQKGGTLTCTVLVDGKVVQQAHNTADPSSATCAGSIENAPQPGIPVPTLTPGASPLPEERRLTGTVKVPDYPGKGSPVIGTVTDSSLEYAELGGTWDRSRTLDPVFDGFTRKQEGRQRALVKSTQVDDDIMAAAGGTGELRGVADAVMDERRRYEYPRDQAILVDVASQPLKVDGRDAWLLVSEIHFHKR

Solvent-accessible surface area (backbone atoms only — not comparable to full-atom values): 19209 Å² total; per-residue (Å²): 143,86,84,85,83,81,84,85,81,85,82,81,87,83,82,84,82,87,89,79,88,79,73,71,81,68,56,59,60,54,53,49,49,53,52,49,49,51,52,51,60,62,51,64,75,73,74,81,84,89,80,89,82,94,75,86,82,92,78,80,94,82,77,82,75,67,66,42,48,37,35,44,36,36,41,48,71,51,58,50,33,37,35,32,49,39,42,62,86,50,87,55,46,74,77,37,82,44,58,41,64,34,77,51,75,48,80,38,58,77,85,38,38,38,32,38,38,42,30,56,44,94,93,51,78,49,49,44,28,33,24,36,36,23,44,77,88,33,42,45,40,72,28,69,24,60,50,73,76,16,51,10,63,34,72,52,44,69,77,50,66,63,49,82,91,58,76,78,76,66,88,68,73,78,92,63,85,74,63,83,69,46,74,66,92,61,79,32,75,74,78,88,75,90,75,89,70,69,50,74,74,51,72,44,80,53,96,92,45,74,48,77,28,54,25,88,65,34,43,72,78,40,81,47,55,46,90,82,68,71,21,44,32,40,30,46,33,65,93,81,40,73,48,71,46,61,82,84,52,70,68,48,34,50,74,31,71,36,99,79,39,56,58,41,37,49,52,41,54,50,51,57,47,47,70,60,77,46,61,72,90,37,48,42,55,34,49,71,20,30,36,80,48,69,56,96,84,38,86,43,53,48,72,42,68,47,76,48,73,58,83,130